Protein AF-0000000087385814 (afdb_homodimer)

InterPro domains:
  IPR000210 BTB/POZ domain [PF00651] (49-139)
  IPR000210 BTB/POZ domain [PS50097] (58-125)
  IPR000210 BTB/POZ domain [SM00225] (58-138)
  IPR011333 SKP1/BTB/POZ domain superfamily [G3DSA:3.30.710.10] (26-139)
  IPR011333 SKP1/BTB/POZ domain superfamily [SSF54695] (36-139)

Nearest PDB structures (foldseek):
  8h3r-assembly1_B  TM=9.185E-01  e=6.336E-11  Homo sapiens
  8h33-assembly1_B  TM=9.046E-01  e=5.935E-11  Homo sapiens
  8h33-assembly1_J  TM=9.117E-01  e=1.218E-10  Homo sapiens
  8h3a-assembly1_I  TM=8.880E-01  e=2.498E-10  Homo sapiens
  6xxs-assembly1_B  TM=9.279E-01  e=2.623E-09  Homo sapiens

Structure (mmCIF, N/CA/C/O backbone):
data_AF-0000000087385814-model_v1
#
loop_
_entity.id
_entity.type
_entity.pdbx_description
1 polymer 'Kelch-like protein 6'
#
loop_
_atom_site.group_PDB
_atom_site.id
_atom_site.type_symbol
_atom_site.label_atom_id
_atom_site.label_alt_id
_atom_site.label_comp_id
_atom_site.label_asym_id
_atom_site.label_entity_id
_atom_site.label_seq_id
_atom_site.pdbx_PDB_ins_code
_atom_site.Cartn_x
_atom_site.Cartn_y
_atom_site.Cartn_z
_atom_site.occupancy
_atom_site.B_iso_or_equiv
_atom_site.auth_seq_id
_atom_site.auth_comp_id
_atom_site.auth_asym_id
_atom_site.auth_atom_id
_atom_site.pdbx_PDB_model_num
ATOM 1 N N . MET A 1 1 ? -73.625 31.781 72.312 1 23.8 1 MET A N 1
ATOM 2 C CA . MET A 1 1 ? -73.562 31.375 70.938 1 23.8 1 MET A CA 1
ATOM 3 C C . MET A 1 1 ? -72.062 31.25 70.5 1 23.8 1 MET A C 1
ATOM 5 O O . MET A 1 1 ? -71.688 30.297 69.812 1 23.8 1 MET A O 1
ATOM 9 N N . THR A 1 2 ? -71.25 32.281 70.625 1 23.39 2 THR A N 1
ATOM 10 C CA . THR A 1 2 ? -70.438 32.688 69.5 1 23.39 2 THR A CA 1
ATOM 11 C C . THR A 1 2 ? -69.062 32.094 69.625 1 23.39 2 THR A C 1
ATOM 13 O O . THR A 1 2 ? -68.125 32.406 68.812 1 23.39 2 THR A O 1
ATOM 16 N N . THR A 1 3 ? -68.625 31.516 70.625 1 29.25 3 THR A N 1
ATOM 17 C CA . THR A 1 3 ? -67.188 31.625 70.875 1 29.25 3 THR A CA 1
ATOM 18 C C . THR A 1 3 ? -66.438 31.078 69.688 1 29.25 3 THR A C 1
ATOM 20 O O . THR A 1 3 ? -66.938 30.188 69 1 29.25 3 THR A O 1
ATOM 23 N N . THR A 1 4 ? -65 31.312 69.625 1 27.75 4 THR A N 1
ATOM 24 C CA . THR A 1 4 ? -63.844 31.719 68.875 1 27.75 4 THR A CA 1
ATOM 25 C C . THR A 1 4 ? -63.281 30.531 68.062 1 27.75 4 THR A C 1
ATOM 27 O O . THR A 1 4 ? -63.062 29.453 68.625 1 27.75 4 THR A O 1
ATOM 30 N N . LEU A 1 5 ? -63.25 30.516 66.75 1 28.05 5 LEU A N 1
ATOM 31 C CA . LEU A 1 5 ? -63.062 29.797 65.5 1 28.05 5 LEU A CA 1
ATOM 32 C C . LEU A 1 5 ? -61.625 29.344 65.312 1 28.05 5 LEU A C 1
ATOM 34 O O . LEU A 1 5 ? -61.281 28.672 64.375 1 28.05 5 LEU A O 1
ATOM 38 N N . GLU A 1 6 ? -60.625 29.719 66.062 1 26.61 6 GLU A N 1
ATOM 39 C CA . GLU A 1 6 ? -59.5 30.188 65.25 1 26.61 6 GLU A CA 1
ATOM 40 C C . GLU A 1 6 ? -58.719 29.031 64.688 1 26.61 6 GLU A C 1
ATOM 42 O O . GLU A 1 6 ? -58.219 29.125 63.562 1 26.61 6 GLU A O 1
ATOM 47 N N . GLN A 1 7 ? -58.156 28.078 65.5 1 27.83 7 GLN A N 1
ATOM 48 C CA . GLN A 1 7 ? -56.719 27.828 65.312 1 27.83 7 GLN A CA 1
ATOM 49 C C . GLN A 1 7 ? -56.469 27.266 63.906 1 27.83 7 GLN A C 1
ATOM 51 O O . GLN A 1 7 ? -57.344 26.672 63.281 1 27.83 7 GLN A O 1
ATOM 56 N N . 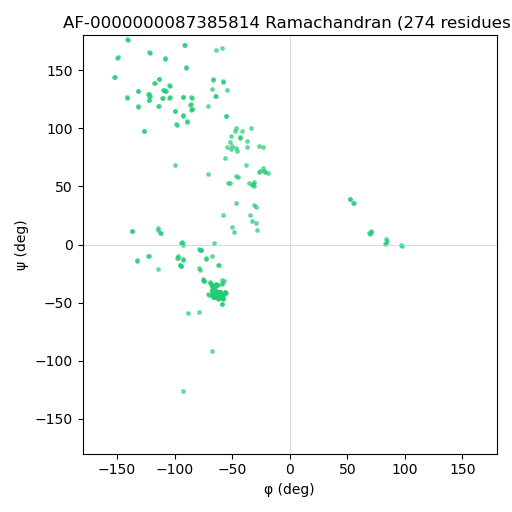THR A 1 8 ? -55 27.219 63.406 1 28.3 8 THR A N 1
ATOM 57 C CA . THR A 1 8 ? -53.938 27.453 62.438 1 28.3 8 THR A CA 1
ATOM 58 C C . THR A 1 8 ? -53.625 26.172 61.688 1 28.3 8 THR A C 1
ATOM 60 O O . THR A 1 8 ? -53.188 25.172 62.25 1 28.3 8 THR A O 1
ATOM 63 N N . THR A 1 9 ? -54.375 25.703 60.938 1 26.92 9 THR A N 1
ATOM 64 C CA . THR A 1 9 ? -54.219 24.5 60.125 1 26.92 9 THR A CA 1
ATOM 65 C C . THR A 1 9 ? -52.906 24.578 59.344 1 26.92 9 THR A C 1
ATOM 67 O O . THR A 1 9 ? -52.812 25.344 58.375 1 26.92 9 THR A O 1
ATOM 70 N N . ASP A 1 10 ? -51.75 24.828 60.031 1 28.19 10 ASP A N 1
ATOM 71 C CA . ASP A 1 10 ? -50.562 25.031 59.219 1 28.19 10 ASP A CA 1
ATOM 72 C C . ASP A 1 10 ? -50.312 23.844 58.312 1 28.19 10 ASP A C 1
ATOM 74 O O . ASP A 1 10 ? -50.219 22.703 58.75 1 28.19 10 ASP A O 1
ATOM 78 N N . CYS A 1 11 ? -51 23.641 57.312 1 28.7 11 CYS A N 1
ATOM 79 C CA . CYS A 1 11 ? -50.781 22.594 56.312 1 28.7 11 CYS A CA 1
ATOM 80 C C . CYS A 1 11 ? -49.344 22.594 55.844 1 28.7 11 CYS A C 1
ATOM 82 O O . CYS A 1 11 ? -48.875 23.594 55.281 1 28.7 11 CYS A O 1
ATOM 84 N N . PRO A 1 12 ? -48.438 21.938 56.531 1 29.53 12 PRO A N 1
ATOM 85 C CA . PRO A 1 12 ? -47.031 22.062 56.156 1 29.53 12 PRO A CA 1
ATOM 86 C C . PRO A 1 12 ? -46.781 21.719 54.688 1 29.53 12 PRO A C 1
ATOM 88 O O . PRO A 1 12 ? -47.281 20.703 54.188 1 29.53 12 PRO A O 1
ATOM 91 N N . LEU A 1 13 ? -46.938 22.594 53.719 1 30.53 13 LEU A N 1
ATOM 92 C CA . LEU A 1 13 ? -46.469 22.406 52.344 1 30.53 13 LEU A CA 1
ATOM 93 C C . LEU A 1 13 ? -45.062 21.828 52.344 1 30.53 13 LEU A C 1
ATOM 95 O O . LEU A 1 13 ? -44.188 22.312 53.031 1 30.53 13 LEU A O 1
ATOM 99 N N . PRO A 1 14 ? -44.875 20.484 52.281 1 28.72 14 PRO A N 1
ATOM 100 C CA . PRO A 1 14 ? -43.5 20.031 52.281 1 28.72 14 PRO A CA 1
ATOM 101 C C . PRO A 1 14 ? -42.625 20.734 51.219 1 28.72 14 PRO A C 1
ATOM 103 O O . PRO A 1 14 ? -43.031 20.828 50.062 1 28.72 14 PRO A O 1
ATOM 106 N N . VAL A 1 15 ? -42.094 21.906 51.438 1 30.84 15 VAL A N 1
ATOM 107 C CA . VAL A 1 15 ? -41.125 22.531 50.5 1 30.84 15 VAL A CA 1
ATOM 108 C C . VAL A 1 15 ? -39.969 21.562 50.219 1 30.84 15 VAL A C 1
ATOM 110 O O . VAL A 1 15 ? -39.219 21.203 51.125 1 30.84 15 VAL A O 1
ATOM 113 N N . HIS A 1 16 ? -40.188 20.328 49.812 1 28.7 16 HIS A N 1
ATOM 114 C CA . HIS A 1 16 ? -38.969 19.578 49.469 1 28.7 16 HIS A CA 1
ATOM 115 C C . HIS A 1 16 ? -38.031 20.406 48.594 1 28.7 16 HIS A C 1
ATOM 117 O O . HIS A 1 16 ? -38.375 20.703 47.438 1 28.7 16 HIS A O 1
ATOM 123 N N . GLY A 1 17 ? -37.594 21.516 49.031 1 26.75 17 GLY A N 1
ATOM 124 C CA . GLY A 1 17 ? -36.625 22.266 48.281 1 26.75 17 GLY A CA 1
ATOM 125 C C . GLY A 1 17 ? -35.438 21.453 47.844 1 26.75 17 GLY A C 1
ATOM 126 O O . GLY A 1 17 ? -34.406 22 47.469 1 26.75 17 GLY A O 1
ATOM 127 N N . GLY A 1 18 ? -35.469 20.172 47.875 1 28.56 18 GLY A N 1
ATOM 128 C CA . GLY A 1 18 ? -34.156 19.594 47.719 1 28.56 18 GLY A CA 1
ATOM 1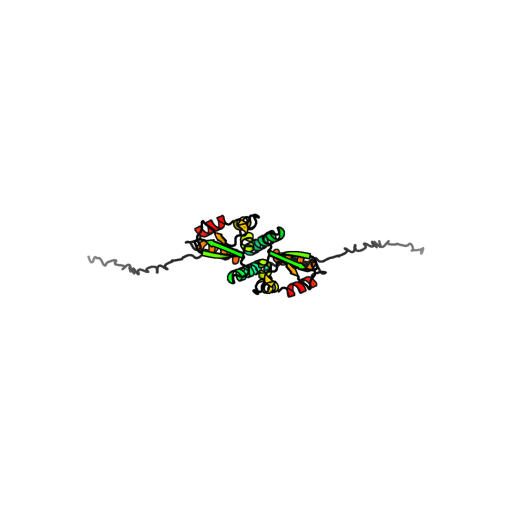29 C C . GLY A 1 18 ? -33.375 20.219 46.562 1 28.56 18 GLY A C 1
ATOM 130 O O . GLY A 1 18 ? -33.906 20.5 45.5 1 28.56 18 GLY A O 1
ATOM 131 N N . ASP A 1 19 ? -32.5 21.109 46.938 1 26.66 19 ASP A N 1
ATOM 132 C CA . ASP A 1 19 ? -31.5 21.672 46.031 1 26.66 19 ASP A CA 1
ATOM 133 C C . ASP A 1 19 ? -30.812 20.578 45.219 1 26.66 19 ASP A C 1
ATOM 135 O O . ASP A 1 19 ? -29.938 19.875 45.75 1 26.66 19 ASP A O 1
ATO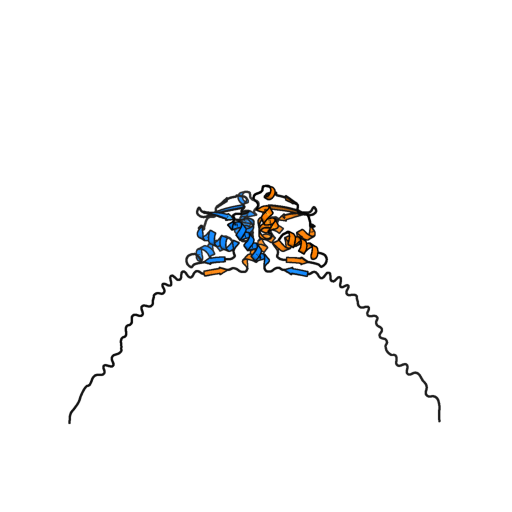M 139 N N . ALA A 1 20 ? -31.438 19.5 44.781 1 34.72 20 ALA A N 1
ATOM 140 C CA . ALA A 1 20 ? -30.719 18.625 43.875 1 34.72 20 ALA A CA 1
ATOM 141 C C . ALA A 1 20 ? -29.875 19.453 42.906 1 34.72 20 ALA A C 1
ATOM 143 O O . ALA A 1 20 ? -30.422 20.188 42.062 1 34.72 20 ALA A O 1
ATOM 144 N N . SER A 1 21 ? -28.875 20.078 43.469 1 32.25 21 SER A N 1
ATOM 145 C CA . SER A 1 21 ? -27.891 20.672 42.562 1 32.25 21 SER A CA 1
ATOM 146 C C . SER A 1 21 ? -27.719 19.844 41.312 1 32.25 21 SER A C 1
ATOM 148 O O . SER A 1 21 ? -27.578 18.625 41.375 1 32.25 21 SER A O 1
ATOM 150 N N . PRO A 1 22 ? -28.359 20.25 40.219 1 34.38 22 PRO A N 1
ATOM 151 C CA . PRO A 1 22 ? -28.016 19.484 39 1 34.38 22 PRO A CA 1
ATOM 152 C C . PRO A 1 22 ? -26.547 19.094 38.969 1 34.38 22 PRO A C 1
ATOM 154 O O . PRO A 1 22 ? -25.672 19.891 39.281 1 34.38 22 PRO A O 1
ATOM 157 N N . GLU A 1 23 ? -26.156 17.984 39.625 1 35.16 23 GLU A N 1
ATOM 158 C CA . GLU A 1 23 ? -24.844 17.5 39.219 1 35.16 23 GLU A CA 1
ATOM 159 C C . GLU A 1 23 ? -24.516 17.922 37.781 1 35.16 23 GLU A C 1
ATOM 161 O O . GLU A 1 23 ? -25.312 17.703 36.875 1 35.16 23 GLU A O 1
ATOM 166 N N . GLN A 1 24 ? -23.984 19.156 37.656 1 33.19 24 GLN A N 1
ATOM 167 C CA . GLN A 1 24 ? -23.297 19.484 36.406 1 33.19 24 GLN A CA 1
ATOM 168 C C . GLN A 1 24 ? -22.641 18.25 35.781 1 33.19 24 GLN A C 1
ATOM 170 O O . GLN A 1 24 ? -21.703 17.703 36.344 1 33.19 24 GLN A O 1
ATOM 175 N N . GLU A 1 25 ? -23.375 17.188 35.562 1 37.28 25 GLU A N 1
ATOM 176 C CA . GLU A 1 25 ? -22.656 16.406 34.562 1 37.28 25 GLU A CA 1
ATOM 177 C C . GLU A 1 25 ? -21.719 17.281 33.75 1 37.28 25 GLU A C 1
ATOM 179 O O . GLU A 1 25 ? -22.172 18.219 33.094 1 37.28 25 GLU A O 1
ATOM 184 N N . HIS A 1 26 ? -20.672 17.844 34.438 1 37.38 26 HIS A N 1
ATOM 185 C CA . HIS A 1 26 ? -19.547 18.328 33.625 1 37.38 26 HIS A CA 1
ATOM 186 C C . HIS A 1 26 ? -19.5 17.672 32.25 1 37.38 26 HIS A C 1
ATOM 188 O O . HIS A 1 26 ? -19.188 16.484 32.156 1 37.38 26 HIS A O 1
ATOM 194 N N . LEU A 1 27 ? -20.406 17.812 31.438 1 38.03 27 LEU A N 1
ATOM 195 C CA . LEU A 1 27 ? -20.281 17.672 29.984 1 38.03 27 LEU A CA 1
ATOM 196 C C . LEU A 1 27 ? -18.875 18.031 29.531 1 38.03 27 LEU A C 1
ATOM 198 O O . LEU A 1 27 ? -18.594 19.203 29.234 1 38.03 27 LEU A O 1
ATOM 202 N N . THR A 1 28 ? -17.891 18.062 30.344 1 42.03 28 THR A N 1
ATOM 203 C CA . THR A 1 28 ? -16.656 18.109 29.594 1 42.03 28 THR A CA 1
ATOM 204 C C . THR A 1 28 ? -16.781 17.297 28.297 1 42.03 28 THR A C 1
ATOM 206 O O . THR A 1 28 ? -16.531 16.094 28.297 1 42.03 28 THR A O 1
ATOM 209 N N . ASP A 1 29 ? -17.844 17.109 27.781 1 45.66 29 ASP A N 1
ATOM 210 C CA . ASP A 1 29 ? -18.266 16.484 26.531 1 45.66 29 ASP A CA 1
ATOM 211 C C . ASP A 1 29 ? -17.203 16.625 25.453 1 45.66 29 ASP A C 1
ATOM 213 O O . ASP A 1 29 ? -17.156 17.656 24.766 1 45.66 29 ASP A O 1
ATOM 217 N N . THR A 1 30 ? -15.898 16.641 25.766 1 52 30 THR A N 1
ATOM 218 C CA . THR A 1 30 ? -14.977 16.516 24.656 1 52 30 THR A CA 1
ATOM 219 C C . THR A 1 30 ? -15.555 15.633 23.562 1 52 30 THR A C 1
ATOM 221 O O . THR A 1 30 ? -15.617 14.406 23.719 1 52 30 THR A O 1
ATOM 224 N N . SER A 1 31 ? -16.75 15.852 23.094 1 62.69 31 SER A N 1
ATOM 225 C CA . SER A 1 31 ? -17.406 15.18 21.969 1 62.69 31 SER A CA 1
ATOM 226 C C . SER A 1 31 ? -16.391 14.656 20.969 1 62.69 31 SER A C 1
ATOM 228 O O . SER A 1 31 ? -15.828 15.43 20.188 1 62.69 31 SER A O 1
ATOM 230 N N . GLU A 1 32 ? -15.609 13.758 21.484 1 77.5 32 GLU A N 1
ATOM 231 C CA . GLU A 1 32 ? -14.711 13.016 20.609 1 77.5 32 GLU A CA 1
ATOM 232 C C . GLU A 1 32 ? -15.484 12.336 19.484 1 77.5 32 GLU A C 1
ATOM 234 O O . GLU A 1 32 ? -16.578 11.812 19.703 1 77.5 32 GLU A O 1
ATOM 239 N N . LEU A 1 33 ? -15.266 12.844 18.297 1 81.31 33 LEU A N 1
ATOM 240 C CA . LEU A 1 33 ? -15.812 12.195 17.109 1 81.31 33 LEU A CA 1
ATOM 241 C C . LEU A 1 33 ? -14.805 11.211 16.516 1 81.31 33 LEU A C 1
ATOM 243 O O . LEU A 1 33 ? -13.641 11.562 16.312 1 81.31 33 LEU A O 1
ATOM 247 N N . HIS A 1 34 ? -15.133 9.883 16.625 1 86.19 34 HIS A N 1
ATOM 248 C CA . HIS A 1 34 ? -14.398 8.875 15.875 1 86.19 34 HIS A CA 1
ATOM 249 C C . HIS A 1 34 ? -14.961 8.711 14.461 1 86.19 34 HIS A C 1
ATOM 251 O O . HIS A 1 34 ? -16.141 8.422 14.297 1 86.19 34 HIS A O 1
ATOM 257 N N . TRP A 1 35 ? -14.07 9.055 13.523 1 90.25 35 TRP A N 1
ATOM 258 C CA . TRP A 1 35 ? -14.469 8.984 12.117 1 90.25 35 TRP A CA 1
ATOM 259 C C . TRP A 1 35 ? -13.789 7.816 11.414 1 90.25 35 TRP A C 1
ATOM 261 O O . TRP A 1 35 ? -12.609 7.543 11.648 1 90.25 35 TRP A O 1
ATOM 271 N N . GLU A 1 36 ? -14.578 7.047 10.688 1 93.12 36 GLU A N 1
ATOM 272 C CA . GLU A 1 36 ? -14.047 5.969 9.859 1 93.12 36 GLU A CA 1
ATOM 273 C C . GLU A 1 36 ? -14.445 6.148 8.398 1 93.12 36 GLU A C 1
ATOM 275 O O . GLU A 1 36 ? -15.617 6.383 8.094 1 93.12 36 GLU A O 1
ATOM 280 N N . ASP A 1 37 ? -13.492 6.105 7.531 1 93.88 37 ASP A N 1
ATOM 281 C CA . ASP A 1 37 ? -13.703 6.219 6.09 1 93.88 37 ASP A CA 1
ATOM 282 C C . ASP A 1 37 ? -13.703 4.84 5.426 1 93.88 37 ASP A C 1
ATOM 284 O O . ASP A 1 37 ? -12.648 4.281 5.148 1 93.88 37 ASP A O 1
ATOM 288 N N . GLY A 1 38 ? -14.828 4.34 5.082 1 94.12 38 GLY A N 1
ATOM 289 C CA . GLY A 1 38 ? -14.961 3.012 4.508 1 94.12 38 GLY A CA 1
ATOM 290 C C . GLY A 1 38 ? -14.461 2.924 3.08 1 94.12 38 GLY A C 1
ATOM 291 O O . GLY A 1 38 ? -14.25 1.827 2.557 1 94.12 38 GLY A O 1
ATOM 292 N N . GLY A 1 39 ? -14.211 4.074 2.488 1 97.25 39 GLY A N 1
ATOM 293 C CA . GLY A 1 39 ? -13.789 4.113 1.098 1 97.25 39 GLY A CA 1
ATOM 294 C C . GLY A 1 39 ? -12.289 4.246 0.936 1 97.25 39 GLY A C 1
ATOM 295 O O . GLY A 1 39 ? -11.75 4.016 -0.15 1 97.25 39 GLY A O 1
ATOM 296 N N . LEU A 1 40 ? -11.586 4.543 1.975 1 97.56 40 LEU A N 1
ATOM 297 C CA . LEU A 1 40 ? -10.164 4.871 1.895 1 97.56 40 LEU A CA 1
ATOM 298 C C . LEU A 1 40 ? -9.352 3.646 1.486 1 97.56 40 LEU A C 1
ATOM 300 O O . LEU A 1 40 ? -8.461 3.744 0.64 1 97.56 40 LEU A O 1
ATOM 304 N N . PRO A 1 41 ? -9.656 2.424 1.977 1 98.5 41 PRO A N 1
ATOM 305 C CA . PRO A 1 41 ? -8.844 1.273 1.569 1 98.5 41 PRO A CA 1
ATOM 306 C C . PRO A 1 41 ? -8.852 1.047 0.06 1 98.5 41 PRO A C 1
ATOM 308 O O . PRO A 1 41 ? -7.805 0.803 -0.541 1 98.5 41 PRO A O 1
ATOM 311 N N . SER A 1 42 ? -10 1.154 -0.534 1 98.5 42 SER A N 1
ATOM 312 C CA . SER A 1 42 ? -10.094 0.981 -1.979 1 98.5 42 SER A CA 1
ATOM 313 C C . SER A 1 42 ? -9.359 2.092 -2.721 1 98.5 42 SER A C 1
ATOM 315 O O . SER A 1 42 ? -8.703 1.84 -3.732 1 98.5 42 SER A O 1
ATOM 317 N N . ALA A 1 43 ? -9.516 3.344 -2.232 1 98.25 43 ALA A N 1
ATOM 318 C CA . ALA A 1 43 ? -8.805 4.465 -2.848 1 98.25 43 ALA A CA 1
ATOM 319 C C . ALA A 1 43 ? -7.293 4.27 -2.756 1 98.25 43 ALA A C 1
ATOM 321 O O . ALA A 1 43 ? -6.566 4.559 -3.711 1 98.25 43 ALA A O 1
ATOM 322 N N . LEU A 1 44 ? -6.875 3.809 -1.669 1 98.69 44 LEU A N 1
ATOM 323 C CA . LEU A 1 44 ? -5.457 3.541 -1.453 1 98.69 44 LEU A CA 1
ATOM 324 C C . LEU A 1 44 ? -4.949 2.48 -2.424 1 98.69 44 LEU A C 1
ATOM 326 O O . LEU A 1 44 ? -3.895 2.65 -3.041 1 98.69 44 LEU A O 1
ATOM 330 N N . GLN A 1 45 ? -5.676 1.408 -2.572 1 98.81 45 GLN A N 1
ATOM 331 C CA . GLN A 1 45 ? -5.297 0.353 -3.506 1 98.81 45 GLN A CA 1
ATOM 332 C C . GLN A 1 45 ? -5.234 0.88 -4.938 1 98.81 45 GLN A C 1
ATOM 334 O O . GLN A 1 45 ? -4.316 0.55 -5.688 1 98.81 45 GLN A O 1
ATOM 339 N N . LYS A 1 46 ? -6.188 1.701 -5.305 1 98.69 46 LYS A N 1
ATOM 340 C CA . LYS A 1 46 ? -6.184 2.305 -6.637 1 98.69 46 LYS A CA 1
ATOM 341 C C . LYS A 1 46 ? -4.934 3.152 -6.852 1 98.69 46 LYS A C 1
ATOM 343 O O . LYS A 1 46 ? -4.34 3.133 -7.934 1 98.69 46 LYS A O 1
ATOM 348 N N . GLY A 1 47 ? -4.586 3.863 -5.828 1 98.69 47 GLY A N 1
ATOM 349 C CA . GLY A 1 47 ? -3.352 4.625 -5.898 1 98.69 47 GLY A CA 1
ATOM 350 C C . GLY A 1 47 ? -2.127 3.76 -6.137 1 98.69 47 GLY A C 1
ATOM 351 O O . GLY A 1 47 ? -1.281 4.086 -6.969 1 98.69 47 GLY A O 1
ATOM 352 N N . MET A 1 48 ? -2.059 2.695 -5.469 1 98.81 48 MET A N 1
ATOM 353 C CA . MET A 1 48 ? -0.926 1.784 -5.617 1 98.81 48 MET A CA 1
ATOM 354 C C . MET A 1 48 ? -0.924 1.142 -7 1 98.81 48 MET A C 1
ATOM 356 O O . MET A 1 48 ? 0.139 0.913 -7.582 1 98.81 48 MET A O 1
ATOM 360 N N . GLU A 1 49 ? -2.078 0.815 -7.453 1 98.88 49 GLU A N 1
ATOM 361 C CA . GLU A 1 49 ? -2.193 0.288 -8.812 1 98.88 49 GLU A CA 1
ATOM 362 C C . GLU A 1 49 ? -1.641 1.275 -9.836 1 98.88 49 GLU A C 1
ATOM 364 O O . GLU A 1 49 ? -0.875 0.894 -10.727 1 98.88 49 GLU A O 1
ATOM 369 N N . THR A 1 50 ? -2.031 2.523 -9.68 1 98.75 50 THR A N 1
ATOM 370 C CA . THR A 1 50 ? -1.565 3.57 -10.586 1 98.75 50 THR A CA 1
ATOM 371 C C . THR A 1 50 ? -0.044 3.689 -10.539 1 98.75 50 THR A C 1
ATOM 373 O O . THR A 1 50 ? 0.607 3.803 -11.578 1 98.75 50 THR A O 1
ATOM 376 N N . LEU A 1 51 ? 0.469 3.645 -9.375 1 98.69 51 LEU A N 1
ATOM 377 C CA . LEU A 1 51 ? 1.917 3.727 -9.219 1 98.69 51 LEU A CA 1
ATOM 378 C C . LEU A 1 51 ? 2.604 2.561 -9.922 1 98.69 51 LEU A C 1
ATOM 380 O O . LEU A 1 51 ? 3.631 2.742 -10.578 1 98.69 51 LEU A O 1
ATOM 384 N N . ARG A 1 52 ? 2.055 1.39 -9.805 1 98.69 52 ARG A N 1
ATOM 385 C CA . ARG A 1 52 ? 2.645 0.225 -10.461 1 98.69 52 ARG A CA 1
ATOM 386 C C . ARG A 1 52 ? 2.582 0.358 -11.977 1 98.69 52 ARG A C 1
ATOM 388 O O . ARG A 1 52 ? 3.568 0.096 -12.672 1 98.69 52 ARG A O 1
ATOM 395 N N . GLU A 1 53 ? 1.45 0.763 -12.461 1 98.31 53 GLU A N 1
ATOM 396 C CA . GLU A 1 53 ? 1.266 0.926 -13.898 1 98.31 53 GLU A CA 1
ATOM 397 C C . GLU A 1 53 ? 2.266 1.924 -14.477 1 98.31 53 GLU A C 1
ATOM 399 O O . GLU A 1 53 ? 2.766 1.739 -15.586 1 98.31 53 GLU A O 1
ATOM 404 N N . ARG A 1 54 ? 2.607 2.904 -13.703 1 97.31 54 ARG A N 1
ATOM 405 C CA . ARG A 1 54 ? 3.514 3.957 -14.148 1 97.31 54 ARG A CA 1
ATOM 406 C C . ARG A 1 54 ? 4.953 3.645 -13.75 1 97.31 54 ARG A C 1
ATOM 408 O O . ARG A 1 54 ? 5.859 4.441 -13.992 1 97.31 54 ARG A O 1
ATOM 415 N N . ARG A 1 55 ? 5.105 2.502 -13.117 1 97.5 55 ARG A N 1
ATOM 416 C CA . ARG A 1 55 ? 6.41 2.07 -12.641 1 97.5 55 ARG A CA 1
ATOM 417 C C . ARG A 1 55 ? 7.039 3.123 -11.727 1 97.5 55 ARG A C 1
ATOM 419 O O . ARG A 1 55 ? 8.242 3.377 -11.805 1 97.5 55 ARG A O 1
ATOM 426 N N . GLU A 1 56 ? 6.152 3.771 -10.945 1 97.5 56 GLU A N 1
ATOM 427 C CA . GLU A 1 56 ? 6.609 4.762 -9.977 1 97.5 56 GLU A CA 1
ATOM 428 C C . GLU A 1 56 ? 6.832 4.129 -8.609 1 97.5 56 GLU A C 1
ATOM 430 O O . GLU A 1 56 ? 5.984 3.385 -8.117 1 97.5 56 GLU A O 1
ATOM 435 N N . LEU A 1 57 ? 8.016 4.332 -8.039 1 96.81 57 LEU A N 1
ATOM 436 C CA . LEU A 1 57 ? 8.43 3.936 -6.699 1 96.81 57 LEU A CA 1
ATOM 437 C C . LEU A 1 57 ? 8.555 2.418 -6.598 1 96.81 57 LEU A C 1
ATOM 439 O O . LEU A 1 57 ? 8.57 1.865 -5.496 1 96.81 57 LEU A O 1
ATOM 443 N N . THR A 1 58 ? 8.477 1.712 -7.73 1 97.94 58 THR A N 1
ATOM 444 C CA . THR A 1 58 ? 8.766 0.283 -7.668 1 97.94 58 THR A CA 1
ATOM 445 C C . THR A 1 58 ? 10.172 0.035 -7.133 1 97.94 58 THR A C 1
ATOM 447 O O . THR A 1 58 ? 11.102 0.769 -7.469 1 97.94 58 THR A O 1
ATOM 450 N N . ASP A 1 59 ? 10.281 -1.004 -6.281 1 97.12 59 ASP A N 1
ATOM 451 C CA . ASP A 1 59 ? 11.586 -1.186 -5.641 1 97.12 59 ASP A CA 1
ATOM 452 C C . ASP A 1 59 ? 11.992 -2.658 -5.633 1 97.12 59 ASP A C 1
ATOM 454 O O . ASP A 1 59 ? 12.93 -3.043 -4.938 1 97.12 59 ASP A O 1
ATOM 458 N N . VAL A 1 60 ? 11.32 -3.5 -6.352 1 97.88 60 VAL A N 1
ATOM 459 C CA . VAL A 1 60 ? 11.695 -4.898 -6.539 1 97.88 60 VAL A CA 1
ATOM 460 C C . VAL A 1 60 ? 11.172 -5.395 -7.883 1 97.88 60 VAL A C 1
ATOM 462 O O . VAL A 1 60 ? 10.109 -4.969 -8.336 1 97.88 60 VAL A O 1
ATOM 465 N N . VAL A 1 61 ? 11.93 -6.223 -8.492 1 98.62 61 VAL A N 1
ATOM 466 C CA . VAL A 1 61 ? 11.508 -6.898 -9.711 1 98.62 61 VAL A CA 1
ATOM 467 C C . VAL A 1 61 ? 11.375 -8.398 -9.453 1 98.62 61 VAL A C 1
ATOM 469 O O . VAL A 1 61 ? 12.344 -9.055 -9.07 1 98.62 61 VAL A O 1
ATOM 472 N N . LEU A 1 62 ? 10.211 -8.93 -9.617 1 98.12 62 LEU A N 1
ATOM 473 C CA . LEU A 1 62 ? 10.023 -10.375 -9.586 1 98.12 62 LEU A CA 1
ATOM 474 C C . LEU A 1 62 ? 10.281 -10.992 -10.953 1 98.12 62 LEU A C 1
ATOM 476 O O . LEU A 1 62 ? 9.672 -10.586 -11.945 1 98.12 62 LEU A O 1
ATOM 480 N N . SER A 1 63 ? 11.203 -11.859 -11.008 1 98.56 63 SER A N 1
ATOM 481 C CA . SER A 1 63 ? 11.508 -12.586 -12.242 1 98.56 63 SER A CA 1
ATOM 482 C C . SER A 1 63 ? 10.883 -13.977 -12.234 1 98.56 63 SER A C 1
ATOM 484 O O . SER A 1 63 ? 11.211 -14.805 -11.391 1 98.56 63 SER A O 1
ATOM 486 N N . VAL A 1 64 ? 9.906 -14.203 -13.188 1 98.25 64 VAL A N 1
ATOM 487 C CA . VAL A 1 64 ? 9.156 -15.453 -13.258 1 98.25 64 VAL A CA 1
ATOM 488 C C . VAL A 1 64 ? 9.148 -15.969 -14.695 1 98.25 64 VAL A C 1
ATOM 490 O O . VAL A 1 64 ? 8.609 -15.312 -15.594 1 98.25 64 VAL A O 1
ATOM 493 N N . ASP A 1 65 ? 9.703 -17.141 -14.898 1 97.25 65 ASP A N 1
ATOM 494 C CA . ASP A 1 65 ? 9.672 -17.781 -16.219 1 97.25 65 ASP A CA 1
ATOM 495 C C . ASP A 1 65 ? 10.195 -16.828 -17.297 1 97.25 65 ASP A C 1
ATOM 497 O O . ASP A 1 65 ? 9.562 -16.672 -18.344 1 97.25 65 ASP A O 1
ATOM 501 N N . GLY A 1 66 ? 11.227 -16.094 -16.953 1 96.75 66 GLY A N 1
ATOM 502 C CA . GLY A 1 66 ? 11.898 -15.242 -17.922 1 96.75 66 GLY A CA 1
ATOM 503 C C . GLY A 1 66 ? 11.227 -13.891 -18.078 1 96.75 66 GLY A C 1
ATOM 504 O O . GLY A 1 66 ? 11.641 -13.086 -18.922 1 96.75 66 GLY A O 1
ATOM 505 N N . HIS A 1 67 ? 10.203 -13.586 -17.328 1 98.44 67 HIS A N 1
ATOM 506 C CA . HIS A 1 67 ? 9.5 -12.312 -17.391 1 98.44 67 HIS A CA 1
ATOM 507 C C . HIS A 1 67 ? 9.688 -11.508 -16.109 1 98.44 67 HIS A C 1
ATOM 509 O O . HIS A 1 67 ? 9.664 -12.07 -15.008 1 98.44 67 HIS A O 1
ATOM 515 N N . ASP A 1 68 ? 9.82 -10.227 -16.281 1 98.62 68 ASP A N 1
ATOM 516 C CA . ASP A 1 68 ? 10.078 -9.336 -15.156 1 98.62 68 ASP A CA 1
ATOM 517 C C . ASP A 1 68 ? 8.82 -8.555 -14.773 1 98.62 68 ASP A C 1
ATOM 519 O O . ASP A 1 68 ? 8.109 -8.047 -15.648 1 98.62 68 ASP A O 1
ATOM 523 N N . PHE A 1 69 ? 8.602 -8.469 -13.43 1 98.75 69 PHE A N 1
ATOM 524 C CA . PHE A 1 69 ? 7.461 -7.734 -12.891 1 98.75 69 PHE A CA 1
ATOM 525 C C . PHE A 1 69 ? 7.914 -6.715 -11.859 1 98.75 69 PHE A C 1
ATOM 527 O O . PHE A 1 69 ? 8.156 -7.062 -10.695 1 98.75 69 PHE A O 1
ATOM 534 N N . PRO A 1 70 ? 8.062 -5.449 -12.273 1 98.69 70 PRO A N 1
ATOM 535 C CA . PRO A 1 70 ? 8.336 -4.426 -11.266 1 98.69 70 PRO A CA 1
ATOM 536 C C . PRO A 1 70 ? 7.176 -4.234 -10.289 1 98.69 70 PRO A C 1
ATOM 538 O O . PRO A 1 70 ? 6.023 -4.109 -10.703 1 98.69 70 PRO A O 1
ATOM 541 N N . CYS A 1 71 ? 7.453 -4.293 -8.992 1 98.62 71 CYS A N 1
ATOM 542 C CA . CYS A 1 71 ? 6.445 -4.215 -7.941 1 98.62 71 CYS A CA 1
ATOM 543 C C . CYS A 1 71 ? 6.945 -3.389 -6.762 1 98.62 71 CYS A C 1
ATOM 545 O O . CYS A 1 71 ? 8.062 -2.873 -6.789 1 98.62 71 CYS A O 1
ATOM 547 N N . HIS A 1 72 ? 6.172 -3.191 -5.855 1 98.69 72 HIS A N 1
ATOM 548 C CA . HIS A 1 72 ? 6.504 -2.551 -4.586 1 98.69 72 HIS A CA 1
ATOM 549 C C . HIS A 1 72 ? 6.629 -3.578 -3.467 1 98.69 72 HIS A C 1
ATOM 551 O O . HIS A 1 72 ? 5.688 -4.324 -3.193 1 98.69 72 HIS A O 1
ATOM 557 N N . ARG A 1 73 ? 7.734 -3.59 -2.748 1 98.25 73 ARG A N 1
ATOM 558 C CA . ARG A 1 73 ? 7.941 -4.539 -1.658 1 98.25 73 ARG A CA 1
ATOM 559 C C . ARG A 1 73 ? 6.848 -4.41 -0.604 1 98.25 73 ARG A C 1
ATOM 561 O O . ARG A 1 73 ? 6.305 -5.414 -0.137 1 98.25 73 ARG A O 1
ATOM 568 N N . VAL A 1 74 ? 6.496 -3.16 -0.255 1 98.56 74 VAL A N 1
ATOM 569 C CA . VAL A 1 74 ? 5.543 -2.912 0.821 1 98.56 74 VAL A CA 1
ATOM 570 C C . VAL A 1 74 ? 4.184 -3.498 0.451 1 98.56 74 VAL A C 1
ATOM 572 O O . VAL A 1 74 ? 3.506 -4.094 1.293 1 98.56 74 VAL A O 1
ATOM 575 N N . VAL A 1 75 ? 3.756 -3.35 -0.802 1 98.81 75 VAL A N 1
ATOM 576 C CA . VAL A 1 75 ? 2.471 -3.867 -1.258 1 98.81 75 VAL A CA 1
ATOM 577 C C . VAL A 1 75 ? 2.488 -5.395 -1.224 1 98.81 75 VAL A C 1
ATOM 579 O O . VAL A 1 75 ? 1.562 -6.02 -0.702 1 98.81 75 VAL A O 1
ATOM 582 N N . LEU A 1 76 ? 3.578 -5.984 -1.724 1 98.5 76 LEU A N 1
ATOM 583 C CA . LEU A 1 76 ? 3.711 -7.438 -1.735 1 98.5 76 LEU A CA 1
ATOM 584 C C . LEU A 1 76 ? 3.738 -7.992 -0.315 1 98.5 76 LEU A C 1
ATOM 586 O O . LEU A 1 76 ? 3.039 -8.961 -0.01 1 98.5 76 LEU A O 1
ATOM 590 N N . ALA A 1 77 ? 4.504 -7.328 0.578 1 98.44 77 ALA A N 1
ATOM 591 C CA . ALA A 1 77 ? 4.633 -7.773 1.963 1 98.44 77 ALA A CA 1
ATOM 592 C C . ALA A 1 77 ? 3.311 -7.621 2.713 1 98.44 77 ALA A C 1
ATOM 594 O O . ALA A 1 77 ? 2.988 -8.43 3.586 1 98.44 77 ALA A O 1
ATOM 595 N N . ALA A 1 78 ? 2.572 -6.59 2.396 1 98.62 78 ALA A N 1
ATOM 596 C CA . ALA A 1 78 ? 1.282 -6.355 3.041 1 98.62 78 ALA A CA 1
ATOM 597 C C . ALA A 1 78 ? 0.257 -7.402 2.617 1 98.62 78 ALA A C 1
ATOM 599 O O . ALA A 1 78 ? -0.609 -7.789 3.408 1 98.62 78 ALA A O 1
ATOM 600 N N . ALA A 1 79 ? 0.347 -7.891 1.384 1 98.06 79 ALA A N 1
ATOM 601 C CA . ALA A 1 79 ? -0.685 -8.75 0.809 1 98.06 79 ALA A CA 1
ATOM 602 C C . ALA A 1 79 ? -0.343 -10.227 1.004 1 98.06 79 ALA A C 1
ATOM 604 O O . ALA A 1 79 ? -1.209 -11.094 0.87 1 98.06 79 ALA A O 1
ATOM 605 N N . SER A 1 80 ? 0.916 -10.555 1.28 1 97.88 80 SER A N 1
ATOM 606 C CA . SER A 1 80 ? 1.377 -11.938 1.25 1 97.88 80 SER A CA 1
ATOM 607 C C . SER A 1 80 ? 2.361 -12.219 2.379 1 97.88 80 SER A C 1
ATOM 609 O O . SER A 1 80 ? 3.379 -11.531 2.508 1 97.88 80 SER A O 1
ATOM 611 N N . GLN A 1 81 ? 2.094 -13.258 3.191 1 96.94 81 GLN A N 1
ATOM 612 C CA . GLN A 1 81 ? 3.018 -13.672 4.242 1 96.94 81 GLN A CA 1
ATOM 613 C C . GLN A 1 81 ? 4.34 -14.156 3.65 1 96.94 81 GLN A C 1
ATOM 615 O O . GLN A 1 81 ? 5.402 -13.945 4.234 1 96.94 81 GLN A O 1
ATOM 620 N N . TYR A 1 82 ? 4.262 -14.75 2.523 1 96.06 82 TYR A N 1
ATOM 621 C CA . TYR A 1 82 ? 5.441 -15.219 1.807 1 96.06 82 TYR A CA 1
ATOM 622 C C . TYR A 1 82 ? 6.391 -14.062 1.51 1 96.06 82 TYR A C 1
ATOM 624 O O . TYR A 1 82 ? 7.562 -14.102 1.889 1 96.06 82 TYR A O 1
ATOM 632 N N . PHE A 1 83 ? 5.91 -13.039 0.952 1 96.81 83 PHE A N 1
ATOM 633 C CA . PHE A 1 83 ? 6.734 -11.891 0.595 1 96.81 83 PHE A CA 1
ATOM 634 C C . PHE A 1 83 ? 7.105 -11.078 1.834 1 96.81 83 PHE A C 1
ATOM 636 O O . PHE A 1 83 ? 8.188 -10.5 1.904 1 96.81 83 PHE A O 1
ATOM 643 N N . ARG A 1 84 ? 6.195 -11.07 2.832 1 97.12 84 ARG A N 1
ATOM 644 C CA . ARG A 1 84 ? 6.531 -10.391 4.078 1 97.12 84 ARG A CA 1
ATOM 645 C C . ARG A 1 84 ? 7.77 -11.008 4.727 1 97.12 84 ARG A C 1
ATOM 647 O O . ARG A 1 84 ? 8.688 -10.289 5.129 1 97.12 84 ARG A O 1
ATOM 654 N N . ALA A 1 85 ? 7.824 -12.328 4.789 1 95.5 85 ALA A N 1
ATOM 655 C CA . ALA A 1 85 ? 8.969 -13.031 5.352 1 95.5 85 ALA A CA 1
ATOM 656 C C . ALA A 1 85 ? 10.227 -12.797 4.512 1 95.5 85 ALA A C 1
ATOM 658 O O . ALA A 1 85 ? 11.32 -12.633 5.055 1 95.5 85 ALA A O 1
ATOM 659 N N . MET A 1 86 ? 10.047 -12.727 3.295 1 94.31 86 MET A N 1
ATOM 660 C CA . MET A 1 86 ? 11.172 -12.578 2.377 1 94.31 86 MET A CA 1
ATOM 661 C C . MET A 1 86 ? 11.805 -11.195 2.498 1 94.31 86 MET A C 1
ATOM 663 O O . MET A 1 86 ? 13.023 -11.062 2.535 1 94.31 86 MET A O 1
ATOM 667 N N . PHE A 1 87 ? 10.969 -10.18 2.586 1 96.5 87 PHE A N 1
ATOM 668 C CA . PHE A 1 87 ? 11.477 -8.812 2.469 1 96.5 87 PHE A CA 1
ATOM 669 C C . PHE A 1 87 ? 11.75 -8.219 3.846 1 96.5 87 PHE A C 1
ATOM 671 O O . PHE A 1 87 ? 12.43 -7.199 3.963 1 96.5 87 PHE A O 1
ATOM 678 N N . CYS A 1 88 ? 11.203 -8.789 4.926 1 94.75 88 CYS A N 1
ATOM 679 C CA . CYS A 1 88 ? 11.336 -8.195 6.254 1 94.75 88 CYS A CA 1
ATOM 680 C C . CYS A 1 88 ? 12.203 -9.078 7.156 1 94.75 88 CYS A C 1
ATOM 682 O O . CYS A 1 88 ? 12.25 -8.867 8.367 1 94.75 88 CYS A O 1
ATOM 684 N N . ASN A 1 89 ? 12.844 -10.062 6.695 1 88.25 89 ASN A N 1
ATOM 685 C CA . ASN A 1 89 ? 13.578 -11.023 7.512 1 88.25 89 ASN A CA 1
ATOM 686 C C . ASN A 1 89 ? 14.922 -10.461 7.965 1 88.25 89 ASN A C 1
ATOM 688 O O . ASN A 1 89 ? 15.625 -11.086 8.758 1 88.25 89 ASN A O 1
ATOM 692 N N . GLY A 1 90 ? 15.367 -9.305 7.562 1 84.81 90 GLY A N 1
ATOM 693 C CA . GLY A 1 90 ? 16.578 -8.656 8.023 1 84.81 90 GLY A CA 1
ATOM 694 C C . GLY A 1 90 ? 17.828 -9.148 7.297 1 84.81 90 GLY A C 1
ATOM 695 O O . GLY A 1 90 ? 18.922 -8.641 7.523 1 84.81 90 GLY A O 1
ATOM 696 N N . LEU A 1 91 ? 17.625 -10.055 6.367 1 82.31 91 LEU A N 1
ATOM 697 C CA . LEU A 1 91 ? 18.766 -10.609 5.648 1 82.31 91 LEU A CA 1
ATOM 698 C C . LEU A 1 91 ? 19.078 -9.789 4.402 1 82.31 91 LEU A C 1
ATOM 700 O O . LEU A 1 91 ? 18.188 -9.156 3.836 1 82.31 91 LEU A O 1
ATOM 704 N N . LYS A 1 92 ? 20.281 -9.812 4.016 1 77.94 92 LYS A N 1
ATOM 705 C CA . LYS A 1 92 ? 20.75 -9.031 2.873 1 77.94 92 LYS A CA 1
ATOM 706 C C . LYS A 1 92 ? 19.953 -9.352 1.618 1 77.94 92 LYS A C 1
ATOM 708 O O . LYS A 1 92 ? 19.641 -8.461 0.829 1 77.94 92 LYS A O 1
ATOM 713 N N . GLU A 1 93 ? 19.688 -10.633 1.482 1 74.88 93 GLU A N 1
ATOM 714 C CA . GLU A 1 93 ? 19.016 -11.117 0.281 1 74.88 93 GLU A CA 1
ATOM 715 C C . GLU A 1 93 ? 17.625 -10.5 0.151 1 74.88 93 GLU A C 1
ATOM 717 O O . GLU A 1 93 ? 17.062 -10.438 -0.948 1 74.88 93 GLU A O 1
ATOM 722 N N . SER A 1 94 ? 17.219 -9.984 1.34 1 80.62 94 SER A N 1
ATOM 723 C CA . SER A 1 94 ? 15.875 -9.422 1.346 1 80.62 94 SER A CA 1
ATOM 724 C C . SER A 1 94 ? 15.844 -8.055 0.681 1 80.62 94 SER A C 1
ATOM 726 O O . SER A 1 94 ? 14.766 -7.543 0.351 1 80.62 94 SER A O 1
ATOM 728 N N . HIS A 1 95 ? 17.062 -7.562 0.294 1 83.5 95 HIS A N 1
ATOM 729 C CA . HIS A 1 95 ? 17.125 -6.227 -0.29 1 83.5 95 HIS A CA 1
ATOM 730 C C . HIS A 1 95 ? 17.562 -6.285 -1.751 1 83.5 95 HIS A C 1
ATOM 732 O O . HIS A 1 95 ? 17.828 -5.25 -2.363 1 83.5 95 HIS A O 1
ATOM 738 N N . GLU A 1 96 ? 17.5 -7.512 -2.238 1 90.69 96 GLU A N 1
ATOM 739 C CA . GLU A 1 96 ? 17.844 -7.66 -3.648 1 90.69 96 GLU A CA 1
ATOM 740 C C . GLU A 1 96 ? 16.828 -6.969 -4.543 1 90.69 96 GLU A C 1
ATOM 742 O O . GLU A 1 96 ? 15.625 -7.031 -4.281 1 90.69 96 GLU A O 1
ATOM 747 N N . GLU A 1 97 ? 17.312 -6.402 -5.535 1 93.81 97 GLU A N 1
ATOM 748 C CA . GLU A 1 97 ? 16.453 -5.656 -6.449 1 93.81 97 GLU A CA 1
ATOM 749 C C . GLU A 1 97 ? 15.648 -6.602 -7.336 1 93.81 97 GLU A C 1
ATOM 751 O O . GLU A 1 97 ? 14.609 -6.219 -7.875 1 93.81 97 GLU A O 1
ATOM 756 N N . ARG A 1 98 ? 16.25 -7.734 -7.594 1 96.56 98 ARG A N 1
ATOM 757 C CA . ARG A 1 98 ? 15.602 -8.734 -8.43 1 96.56 98 ARG A CA 1
ATOM 758 C C . ARG A 1 98 ? 15.469 -10.062 -7.699 1 96.56 98 ARG A C 1
ATOM 760 O O . ARG A 1 98 ? 16.438 -10.555 -7.105 1 96.56 98 ARG A O 1
ATOM 767 N N . VAL A 1 99 ? 14.273 -10.625 -7.684 1 96.38 99 VAL A N 1
ATOM 768 C CA . VAL A 1 99 ? 13.984 -11.883 -7.008 1 96.38 99 VAL A CA 1
ATOM 769 C C . VAL A 1 99 ? 13.422 -12.891 -8.008 1 96.38 99 VAL A C 1
ATOM 771 O O . VAL A 1 99 ? 12.43 -12.609 -8.688 1 96.38 99 VAL A O 1
ATOM 774 N N . GLU A 1 100 ? 14.031 -14.023 -8.109 1 97 100 GLU A N 1
ATOM 775 C CA . GLU A 1 100 ? 13.523 -15.094 -8.961 1 97 100 GLU A CA 1
ATOM 776 C C . GLU A 1 100 ? 12.492 -15.938 -8.227 1 97 100 GLU A C 1
ATOM 778 O O . GLU A 1 100 ? 12.742 -16.406 -7.113 1 97 100 GLU A O 1
ATOM 783 N N . ILE A 1 101 ? 11.406 -16.047 -8.852 1 96.44 101 ILE A N 1
ATOM 784 C CA . ILE A 1 101 ? 10.352 -16.891 -8.289 1 96.44 101 ILE A CA 1
ATOM 785 C C . ILE A 1 101 ? 10.172 -18.141 -9.164 1 96.44 101 ILE A C 1
ATOM 787 O O . ILE A 1 101 ? 9.945 -18.031 -10.367 1 96.44 101 ILE A O 1
ATOM 791 N N . LYS A 1 102 ? 10.258 -19.219 -8.555 1 95.56 102 LYS A N 1
ATOM 792 C CA . LYS A 1 102 ? 10.125 -20.5 -9.258 1 95.56 102 LYS A CA 1
ATOM 793 C C . LYS A 1 102 ? 8.805 -21.172 -8.906 1 95.56 102 LYS A C 1
ATOM 795 O O . LYS A 1 102 ? 8.164 -20.828 -7.914 1 95.56 102 LYS A O 1
ATOM 800 N N . GLY A 1 103 ? 8.328 -22.109 -9.703 1 93.75 103 GLY A N 1
ATOM 801 C CA . GLY A 1 103 ? 7.176 -22.938 -9.359 1 93.75 103 GLY A CA 1
ATOM 802 C C . GLY A 1 103 ? 5.879 -22.422 -9.953 1 93.75 103 GLY A C 1
ATOM 803 O O . GLY A 1 103 ? 4.812 -23 -9.711 1 93.75 103 GLY A O 1
ATOM 804 N N . LEU A 1 104 ? 6.008 -21.328 -10.656 1 95.25 104 LEU A N 1
ATOM 805 C CA . LEU A 1 104 ? 4.832 -20.875 -11.391 1 95.25 104 LEU A CA 1
ATOM 806 C C . LEU A 1 104 ? 5.238 -20.141 -12.664 1 95.25 104 LEU A C 1
ATOM 808 O O . LEU A 1 104 ? 6.395 -19.734 -12.812 1 95.25 104 LEU A O 1
ATOM 812 N N . ASP A 1 105 ? 4.262 -20.062 -13.547 1 97.19 105 ASP A N 1
ATOM 813 C CA . ASP A 1 105 ? 4.566 -19.391 -14.805 1 97.19 105 ASP A CA 1
ATOM 814 C C . ASP A 1 105 ? 4.227 -17.906 -14.734 1 97.19 105 ASP A C 1
ATOM 816 O O . ASP A 1 105 ? 3.604 -17.453 -13.766 1 97.19 105 ASP A O 1
ATOM 820 N N . SER A 1 106 ? 4.629 -17.219 -15.75 1 98.19 106 SER A N 1
ATOM 821 C CA . SER A 1 106 ? 4.48 -15.758 -15.781 1 98.19 106 SER A CA 1
ATOM 822 C C . SER A 1 106 ? 3.01 -15.359 -15.867 1 98.19 106 SER A C 1
ATOM 824 O O . SER A 1 106 ? 2.611 -14.336 -15.305 1 98.19 106 SER A O 1
ATOM 826 N N . ALA A 1 107 ? 2.203 -16.109 -16.562 1 97.62 107 ALA A N 1
ATOM 827 C CA . ALA A 1 107 ? 0.78 -15.797 -16.672 1 97.62 107 ALA A CA 1
ATOM 828 C C . ALA A 1 107 ? 0.098 -15.883 -15.305 1 97.62 107 ALA A C 1
ATOM 830 O O . ALA A 1 1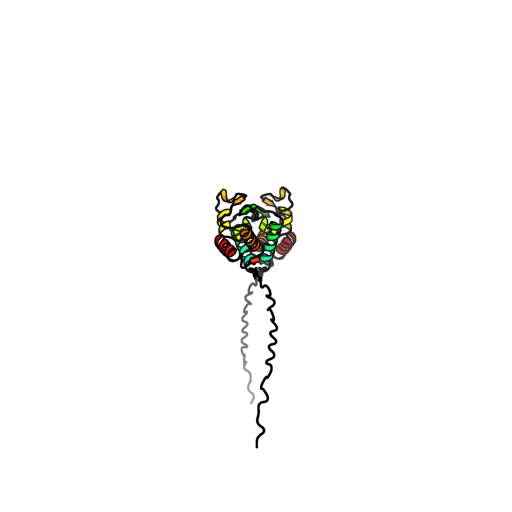07 ? -0.713 -15.016 -14.953 1 97.62 107 ALA A O 1
ATOM 831 N N . THR A 1 108 ? 0.448 -16.859 -14.586 1 97.5 108 THR A N 1
ATOM 832 C CA . THR A 1 108 ? -0.09 -17.031 -13.242 1 97.5 108 THR A CA 1
ATOM 833 C C . THR A 1 108 ? 0.331 -15.883 -12.336 1 97.5 108 THR A C 1
ATOM 835 O O . THR A 1 108 ? -0.5 -15.305 -11.633 1 97.5 108 THR A O 1
ATOM 838 N N . MET A 1 109 ? 1.615 -15.492 -12.391 1 98.06 109 MET A N 1
ATOM 839 C CA . MET A 1 109 ? 2.102 -14.375 -11.594 1 98.06 109 MET A CA 1
ATOM 840 C C . MET A 1 109 ? 1.373 -13.086 -11.961 1 98.06 109 MET A C 1
ATOM 842 O O . MET A 1 109 ? 0.992 -12.305 -11.086 1 98.06 109 MET A O 1
ATOM 846 N N . SER A 1 110 ? 1.17 -12.93 -13.227 1 98.12 110 SER A N 1
ATOM 847 C CA . SER A 1 110 ? 0.467 -11.742 -13.695 1 98.12 110 SER A CA 1
ATOM 848 C C . SER A 1 110 ? -0.923 -11.641 -13.078 1 98.12 110 SER A C 1
ATOM 850 O O . SER A 1 110 ? -1.321 -10.578 -12.602 1 98.12 110 SER A O 1
ATOM 852 N N . VAL A 1 111 ? -1.675 -12.75 -13.047 1 97.56 111 VAL A N 1
ATOM 853 C CA . VAL A 1 111 ? -3.021 -12.773 -12.484 1 97.56 111 VAL A CA 1
ATOM 854 C C . VAL A 1 111 ? -2.961 -12.477 -10.984 1 97.56 111 VAL A C 1
ATOM 856 O O . VAL A 1 111 ? -3.775 -11.711 -10.469 1 97.56 111 VAL A O 1
ATOM 859 N N . LEU A 1 112 ? -1.956 -13.023 -10.305 1 97.81 112 LEU A N 1
ATOM 860 C CA . LEU A 1 112 ? -1.821 -12.828 -8.867 1 97.81 112 LEU A CA 1
ATOM 861 C C . LEU A 1 112 ? -1.496 -11.375 -8.539 1 97.81 112 LEU A C 1
ATOM 863 O O . LEU A 1 112 ? -2.057 -10.805 -7.602 1 97.81 112 LEU A O 1
ATOM 867 N N . LEU A 1 113 ? -0.593 -10.789 -9.297 1 98.38 113 LEU A N 1
ATOM 868 C CA . LEU A 1 113 ? -0.227 -9.398 -9.078 1 98.38 113 LEU A CA 1
ATOM 869 C C . LEU A 1 113 ? -1.396 -8.469 -9.398 1 98.38 113 LEU A C 1
ATOM 871 O O . LEU A 1 113 ? -1.648 -7.508 -8.672 1 98.38 113 LEU A O 1
ATOM 875 N N . ASP A 1 114 ? -2.113 -8.773 -10.5 1 98.12 114 ASP A N 1
ATOM 876 C CA . ASP A 1 114 ? -3.307 -7.996 -10.812 1 98.12 114 ASP A CA 1
ATOM 877 C C . ASP A 1 114 ? -4.32 -8.062 -9.672 1 98.12 114 ASP A C 1
ATOM 879 O O . ASP A 1 114 ? -4.879 -7.039 -9.273 1 98.12 114 ASP A O 1
ATOM 883 N N . TYR A 1 115 ? -4.5 -9.219 -9.18 1 98.12 115 TYR A N 1
ATOM 884 C CA . TYR A 1 115 ? -5.391 -9.398 -8.039 1 98.12 115 TYR A CA 1
ATOM 885 C C . TYR A 1 115 ? -4.938 -8.562 -6.855 1 98.12 115 TYR A C 1
ATOM 887 O O . TYR A 1 115 ? -5.746 -7.863 -6.234 1 98.12 115 TYR A O 1
ATOM 895 N N . THR A 1 116 ? -3.656 -8.578 -6.547 1 98.5 116 THR A N 1
ATOM 896 C CA . THR A 1 116 ? -3.094 -7.867 -5.406 1 98.5 116 THR A CA 1
ATOM 897 C C . THR A 1 116 ? -3.33 -6.363 -5.535 1 98.5 116 THR A C 1
ATOM 899 O O . THR A 1 116 ? -3.754 -5.715 -4.574 1 98.5 116 THR A O 1
ATOM 902 N N . TYR A 1 117 ? -3.176 -5.848 -6.727 1 98.75 117 TYR A N 1
ATOM 903 C CA . TYR A 1 117 ? -3.201 -4.402 -6.918 1 98.75 117 TYR A CA 1
ATOM 904 C C . TYR A 1 117 ? -4.605 -3.922 -7.254 1 98.75 117 TYR A C 1
ATOM 906 O O . TYR A 1 117 ? -4.898 -2.727 -7.172 1 98.75 117 TYR A O 1
ATOM 914 N N . THR A 1 118 ? -5.586 -4.832 -7.598 1 98.38 118 THR A N 1
ATOM 915 C CA . THR A 1 118 ? -6.875 -4.359 -8.094 1 98.38 118 THR A CA 1
ATOM 916 C C . THR A 1 118 ? -8.023 -5.082 -7.391 1 98.38 118 THR A C 1
ATOM 918 O O . THR A 1 118 ? -9.18 -4.66 -7.48 1 98.38 118 THR A O 1
ATOM 921 N N . SER A 1 119 ? -7.746 -6.145 -6.711 1 98.06 119 SER A N 1
ATOM 922 C CA . SER A 1 119 ? -8.75 -6.992 -6.074 1 98.06 119 SER A CA 1
ATOM 923 C C . SER A 1 119 ? -9.555 -7.766 -7.109 1 98.06 119 SER A C 1
ATOM 925 O O . SER A 1 119 ? -10.625 -8.297 -6.801 1 98.06 119 SER A O 1
ATOM 927 N N . ARG A 1 120 ? -9.078 -7.75 -8.367 1 97.19 120 ARG A N 1
ATOM 928 C CA . ARG A 1 120 ? -9.75 -8.477 -9.438 1 97.19 120 ARG A CA 1
ATOM 929 C C . ARG A 1 120 ? -8.844 -9.555 -10.023 1 97.19 120 ARG A C 1
ATOM 931 O O . ARG A 1 120 ? -7.637 -9.344 -10.156 1 97.19 120 ARG A O 1
ATOM 938 N N . ALA A 1 121 ? -9.477 -10.688 -10.273 1 95.12 121 ALA A N 1
ATOM 939 C CA . ALA A 1 121 ? -8.758 -11.781 -10.922 1 95.12 121 ALA A CA 1
ATOM 940 C C . ALA A 1 121 ? -9.562 -12.352 -12.086 1 95.12 121 ALA A C 1
ATOM 942 O O . ALA A 1 121 ? -10.773 -12.539 -11.977 1 95.12 121 ALA A O 1
ATOM 943 N N . HIS A 1 122 ? -8.891 -12.508 -13.18 1 93.62 122 HIS A N 1
ATOM 944 C CA . HIS A 1 122 ? -9.477 -13.188 -14.328 1 93.62 122 HIS A CA 1
ATOM 945 C C . HIS A 1 122 ? -9.219 -14.688 -14.281 1 93.62 122 HIS A C 1
ATOM 947 O O . HIS A 1 122 ? -8.086 -15.133 -14.492 1 93.62 122 HIS A O 1
ATOM 953 N N . LEU A 1 123 ? -10.258 -15.414 -13.945 1 93.94 123 LEU A N 1
ATOM 954 C CA . LEU A 1 123 ? -10.133 -16.859 -13.836 1 93.94 123 LEU A CA 1
ATOM 955 C C . LEU A 1 123 ? -10.875 -17.562 -14.977 1 93.94 123 LEU A C 1
ATOM 957 O O . LEU A 1 123 ? -11.938 -17.109 -15.391 1 93.94 123 LEU A O 1
ATOM 961 N N . THR A 1 124 ? -10.258 -18.453 -15.562 1 92.94 124 THR A N 1
ATOM 962 C CA . THR A 1 124 ? -10.852 -19.359 -16.547 1 92.94 124 THR A CA 1
ATOM 963 C C . THR A 1 124 ? -10.703 -20.812 -16.109 1 92.94 124 THR A C 1
ATOM 965 O O . THR A 1 124 ? -9.977 -21.109 -15.156 1 92.94 124 THR A O 1
ATOM 968 N N . HIS A 1 125 ? -11.422 -21.578 -16.719 1 90.81 125 HIS A N 1
ATOM 969 C CA . HIS A 1 125 ? -11.305 -23 -16.422 1 90.81 125 HIS A CA 1
ATOM 970 C C . HIS A 1 125 ? -9.883 -23.5 -16.641 1 90.81 125 HIS A C 1
ATOM 972 O O . HIS A 1 125 ? -9.391 -24.344 -15.891 1 90.81 125 HIS A O 1
ATOM 978 N N . ALA A 1 126 ? -9.273 -22.922 -17.516 1 92.75 126 ALA A N 1
ATOM 979 C CA . ALA A 1 126 ? -7.949 -23.375 -17.938 1 92.75 126 ALA A CA 1
ATOM 980 C C . ALA A 1 126 ? -6.887 -22.938 -16.938 1 92.75 126 ALA A C 1
ATOM 982 O O . ALA A 1 126 ? -5.832 -23.562 -16.812 1 92.75 126 ALA A O 1
ATOM 983 N N . ASN A 1 127 ? -7.156 -21.875 -16.109 1 94.62 127 ASN A N 1
ATOM 984 C CA . ASN A 1 127 ? -6.066 -21.344 -15.297 1 94.62 127 ASN A CA 1
ATOM 985 C C . ASN A 1 127 ? -6.406 -21.391 -13.812 1 94.62 127 ASN A C 1
ATOM 987 O O . ASN A 1 127 ? -5.531 -21.203 -12.969 1 94.62 127 ASN A O 1
ATOM 991 N N . VAL A 1 128 ? -7.609 -21.688 -13.484 1 94.31 128 VAL A N 1
ATOM 992 C CA . VAL A 1 128 ? -8.109 -21.531 -12.125 1 94.31 128 VAL A CA 1
ATOM 993 C C . VAL A 1 128 ? -7.297 -22.406 -11.172 1 94.31 128 VAL A C 1
ATOM 995 O O . VAL A 1 128 ? -6.926 -21.969 -10.078 1 94.31 128 VAL A O 1
ATOM 998 N N . GLN A 1 129 ? -7.016 -23.578 -11.57 1 94.5 129 GLN A N 1
ATOM 999 C CA . GLN A 1 129 ? -6.289 -24.484 -10.688 1 94.5 129 GLN A CA 1
ATOM 1000 C C . GLN A 1 129 ? -4.871 -23.984 -10.422 1 94.5 129 GLN A C 1
ATOM 1002 O O . GLN A 1 129 ? -4.41 -23.984 -9.281 1 94.5 129 GLN A O 1
ATOM 1007 N N . ARG A 1 130 ? -4.227 -23.578 -11.391 1 95.44 130 ARG A N 1
ATOM 1008 C CA . ARG A 1 130 ? -2.869 -23.062 -11.258 1 95.44 130 ARG A CA 1
ATOM 1009 C C . ARG A 1 130 ? -2.838 -21.812 -10.391 1 95.44 130 ARG A C 1
ATOM 1011 O O . ARG A 1 130 ? -1.952 -21.656 -9.547 1 95.44 130 ARG A O 1
ATOM 1018 N N . ILE A 1 131 ? -3.768 -20.953 -10.547 1 96 131 ILE A N 1
ATOM 1019 C CA . ILE A 1 131 ? -3.844 -19.703 -9.805 1 96 131 ILE A CA 1
ATOM 1020 C C . ILE A 1 131 ? -4.098 -20 -8.328 1 96 131 ILE A C 1
ATOM 1022 O O . ILE A 1 131 ? -3.441 -19.422 -7.453 1 96 131 ILE A O 1
ATOM 1026 N N . LEU A 1 132 ? -4.996 -20.891 -8.07 1 94.62 132 LEU A N 1
ATOM 1027 C CA . LEU A 1 132 ? -5.328 -21.219 -6.691 1 94.62 132 LEU A CA 1
ATOM 1028 C C . LEU A 1 132 ? -4.148 -21.875 -5.984 1 94.62 132 LEU A C 1
ATOM 1030 O O . LEU A 1 132 ? -3.895 -21.609 -4.809 1 94.62 132 LEU A O 1
ATOM 1034 N N . GLU A 1 133 ? -3.475 -22.703 -6.68 1 95.94 133 GLU A N 1
ATOM 1035 C CA . GLU A 1 133 ? -2.277 -23.344 -6.129 1 95.94 133 GLU A CA 1
ATOM 1036 C C . GLU A 1 133 ? -1.199 -22.312 -5.82 1 95.94 133 GLU A C 1
ATOM 1038 O O . GLU A 1 133 ? -0.6 -22.328 -4.742 1 95.94 133 GLU A O 1
ATOM 1043 N N . ALA A 1 134 ? -0.99 -21.438 -6.727 1 95.94 134 ALA A N 1
ATOM 1044 C CA . ALA A 1 134 ? 0.003 -20.375 -6.535 1 95.94 134 ALA A CA 1
ATOM 1045 C C . ALA A 1 134 ? -0.398 -19.453 -5.395 1 95.94 134 ALA A C 1
ATOM 1047 O O . ALA A 1 134 ? 0.437 -19.062 -4.57 1 95.94 134 ALA A O 1
ATOM 1048 N N . ALA A 1 135 ? -1.641 -19.078 -5.367 1 95.56 135 ALA A N 1
ATOM 1049 C CA . ALA A 1 135 ? -2.141 -18.219 -4.293 1 95.56 135 ALA A CA 1
ATOM 1050 C C . ALA A 1 135 ? -1.876 -18.844 -2.926 1 95.56 135 ALA A C 1
ATOM 1052 O O . ALA A 1 135 ? -1.532 -18.141 -1.973 1 95.56 135 ALA A O 1
ATOM 1053 N N . SER A 1 136 ? -2.092 -20.172 -2.865 1 94.25 136 SER A N 1
ATOM 1054 C CA . SER A 1 136 ? -1.834 -20.891 -1.628 1 94.25 136 SER A CA 1
ATOM 1055 C C . SER A 1 136 ? -0.359 -20.828 -1.244 1 94.25 136 SER A C 1
ATOM 1057 O O . SER A 1 136 ? -0.024 -20.719 -0.063 1 94.25 136 SER A O 1
ATOM 1059 N N . GLN A 1 137 ? 0.483 -20.828 -2.191 1 91.62 137 GLN A N 1
ATOM 1060 C CA . GLN A 1 137 ? 1.923 -20.75 -1.963 1 91.62 137 GLN A CA 1
ATOM 1061 C C . GLN A 1 137 ? 2.316 -19.391 -1.384 1 91.62 137 GLN A C 1
ATOM 1063 O O . GLN A 1 137 ? 3.217 -19.297 -0.545 1 91.62 137 GLN A O 1
ATOM 1068 N N . PHE A 1 138 ? 1.663 -18.344 -1.773 1 92.06 138 PHE A N 1
ATOM 1069 C CA . PHE A 1 138 ? 2.064 -17 -1.402 1 92.06 138 PHE A CA 1
ATOM 1070 C C . PHE A 1 138 ? 1.324 -16.531 -0.152 1 92.06 138 PHE A C 1
ATOM 1072 O O . PHE A 1 138 ? 1.51 -15.406 0.305 1 92.06 138 PHE A O 1
ATOM 1079 N N . GLN A 1 139 ? 0.499 -17.391 0.402 1 85.5 139 GLN A N 1
ATOM 1080 C CA . GLN A 1 139 ? -0.212 -17.047 1.629 1 85.5 139 GLN A CA 1
ATOM 1081 C C . GLN A 1 139 ? 0.667 -17.281 2.855 1 85.5 139 GLN A C 1
ATOM 1083 O O . GLN A 1 139 ? 1.561 -18.125 2.838 1 85.5 139 GLN A O 1
ATOM 1088 N N . MET B 1 1 ? -76.188 -59.062 -49.375 1 21.86 1 MET B N 1
ATOM 1089 C CA . MET B 1 1 ? -74.875 -59.5 -49.844 1 21.86 1 MET B CA 1
ATOM 1090 C C . MET B 1 1 ? -73.812 -58.562 -49.375 1 21.86 1 MET B C 1
ATOM 1092 O O . MET B 1 1 ? -74.062 -57.438 -48.906 1 21.86 1 MET B O 1
ATOM 1096 N N . THR B 1 2 ? -72.938 -58.219 -50.312 1 20.47 2 THR B N 1
ATOM 1097 C CA . THR B 1 2 ? -71.5 -58.344 -50.25 1 20.47 2 THR B CA 1
ATOM 1098 C C . THR B 1 2 ? -70.812 -57.125 -49.625 1 20.47 2 THR B C 1
ATOM 1100 O O . THR B 1 2 ? -69.812 -57.25 -48.938 1 20.47 2 THR B O 1
ATOM 1103 N N . THR B 1 3 ? -71 -55.938 -50.219 1 26.64 3 THR B N 1
ATOM 1104 C CA . THR B 1 3 ? -69.75 -55.281 -50.656 1 26.64 3 THR B CA 1
ATOM 1105 C C . THR B 1 3 ? -68.938 -54.781 -49.438 1 26.64 3 THR B C 1
ATOM 1107 O O . THR B 1 3 ? -69.438 -53.969 -48.656 1 26.64 3 THR B O 1
ATOM 1110 N N . THR B 1 4 ? -67.75 -55.312 -49.312 1 23.69 4 THR B N 1
ATOM 1111 C CA . THR B 1 4 ? -66.75 -55.562 -48.312 1 23.69 4 THR B CA 1
ATOM 1112 C C . THR B 1 4 ? -66.125 -54.281 -47.812 1 23.69 4 THR B C 1
ATOM 1114 O O . THR B 1 4 ? -66.062 -54.031 -46.625 1 23.69 4 THR B O 1
ATOM 1117 N N . LEU B 1 5 ? -64.938 -53.844 -48.5 1 23.66 5 LEU B N 1
ATOM 1118 C CA . LEU B 1 5 ? -63.594 -53.938 -47.938 1 23.66 5 LEU B CA 1
ATOM 1119 C C . LEU B 1 5 ? -63.188 -52.688 -47.219 1 23.66 5 LEU B C 1
ATOM 1121 O O . LEU B 1 5 ? -63.844 -51.656 -47.344 1 23.66 5 LEU B O 1
ATOM 1125 N N . GLU B 1 6 ? -61.906 -52.031 -47.625 1 26.03 6 GLU B N 1
ATOM 1126 C CA . GLU B 1 6 ? -60.531 -51.938 -47.094 1 26.03 6 GLU B CA 1
ATOM 1127 C C . GLU B 1 6 ? -60.188 -50.531 -46.688 1 26.03 6 GLU B C 1
ATOM 1129 O O . GLU B 1 6 ? -59.125 -50.281 -46.125 1 26.03 6 GLU B O 1
ATOM 1134 N N . GLN B 1 7 ? -60.875 -49.469 -47.188 1 28.73 7 GLN B N 1
ATOM 1135 C CA . GLN B 1 7 ? -59.969 -48.375 -47.438 1 28.73 7 GLN B CA 1
ATOM 1136 C C . GLN B 1 7 ? -59.156 -48 -46.188 1 28.73 7 GLN B C 1
ATOM 1138 O O . GLN B 1 7 ? -59.719 -47.906 -45.094 1 28.73 7 GLN B O 1
ATOM 1143 N N . THR B 1 8 ? -57.719 -47.812 -46.312 1 27.7 8 THR B N 1
ATOM 1144 C CA . THR B 1 8 ? -56.375 -47.719 -45.719 1 27.7 8 THR B CA 1
ATOM 1145 C C . THR B 1 8 ? -56.25 -46.469 -44.844 1 27.7 8 THR B C 1
ATOM 1147 O O . THR B 1 8 ? -56.781 -45.406 -45.188 1 27.7 8 THR B O 1
ATOM 1150 N N . THR B 1 9 ? -55.688 -46.594 -43.625 1 28 9 THR B N 1
ATOM 1151 C CA . THR B 1 9 ? -55.344 -46 -42.344 1 28 9 THR B CA 1
ATOM 1152 C C . THR B 1 9 ? -54.312 -44.875 -42.531 1 28 9 THR B C 1
ATOM 1154 O O . THR B 1 9 ? -54 -44.156 -41.562 1 28 9 THR B O 1
ATOM 1157 N N . ASP B 1 10 ? -53.844 -44.531 -43.812 1 26.92 10 ASP B N 1
ATOM 1158 C CA . ASP B 1 10 ? -52.469 -44.094 -43.688 1 26.92 10 ASP B CA 1
ATOM 1159 C C . ASP B 1 10 ? -52.375 -42.719 -43 1 26.92 10 ASP B C 1
ATOM 1161 O O . ASP B 1 10 ? -52.844 -41.719 -43.531 1 26.92 10 ASP B O 1
ATOM 1165 N N . CYS B 1 11 ? -52.781 -42.5 -41.844 1 29.19 11 CYS B N 1
ATOM 1166 C CA . CYS B 1 11 ? -52.625 -41.156 -41.25 1 29.19 11 CYS B CA 1
ATOM 1167 C C . CYS B 1 11 ? -51.188 -40.688 -41.375 1 29.19 11 CYS B C 1
ATOM 1169 O O . CYS B 1 11 ? -50.25 -41.344 -40.875 1 29.19 11 CYS B O 1
ATOM 1171 N N . PRO B 1 12 ? -50.812 -40.031 -42.5 1 28.02 12 PRO B N 1
ATOM 1172 C CA . PRO B 1 12 ? -49.406 -39.656 -42.688 1 28.02 12 PRO B CA 1
ATOM 1173 C C . PRO B 1 12 ? -48.812 -38.906 -41.5 1 28.02 12 PRO B C 1
ATOM 1175 O O . PRO B 1 12 ? -49.469 -38 -40.938 1 28.02 12 PRO B O 1
ATOM 1178 N N . LEU B 1 13 ? -48.156 -39.562 -40.531 1 30.25 13 LEU B N 1
ATOM 1179 C CA . LEU B 1 13 ? -47.312 -39 -39.469 1 30.25 13 LEU B CA 1
ATOM 1180 C C . LEU B 1 13 ? -46.344 -37.969 -40.031 1 30.25 13 LEU B C 1
ATOM 1182 O O . LEU B 1 13 ? -45.625 -38.25 -41 1 30.25 13 LEU B O 1
ATOM 1186 N N . PRO B 1 14 ? -46.781 -36.688 -40.219 1 28.56 14 PRO B N 1
ATOM 1187 C CA . PRO B 1 14 ? -45.781 -35.812 -40.812 1 28.56 14 PRO B CA 1
ATOM 1188 C C . PRO B 1 14 ? -44.406 -35.938 -40.125 1 28.56 14 PRO B C 1
ATOM 1190 O O . PRO B 1 14 ? -44.344 -35.969 -38.906 1 28.56 14 PRO B O 1
ATOM 1193 N N . VAL B 1 15 ? -43.438 -36.688 -40.594 1 31.39 15 VAL B N 1
ATOM 1194 C CA . VAL B 1 15 ? -42.031 -36.812 -40.188 1 31.39 15 VAL B CA 1
ATOM 1195 C C . VAL B 1 15 ? -41.375 -35.469 -40.281 1 31.39 15 VAL B C 1
ATOM 1197 O O . VAL B 1 15 ? -40.125 -35.375 -40.25 1 31.39 15 VAL B O 1
ATOM 1200 N N . HIS B 1 16 ? -42 -34.312 -40.188 1 29.05 16 HIS B N 1
ATOM 1201 C CA . HIS B 1 16 ? -41.062 -33.219 -40.406 1 29.05 16 HIS B CA 1
ATOM 1202 C C . HIS B 1 16 ? -39.781 -33.406 -39.625 1 29.05 16 HIS B C 1
ATOM 1204 O O . HIS B 1 16 ? -39.812 -33.531 -38.375 1 29.05 16 HIS B O 1
ATOM 1210 N N . GLY B 1 17 ? -38.812 -34.219 -40.094 1 26.81 17 GLY B N 1
ATOM 1211 C CA . GLY B 1 17 ? -37.469 -34.406 -39.625 1 26.81 17 GLY B CA 1
ATOM 1212 C C . GLY B 1 17 ? -36.719 -33.094 -39.406 1 26.81 17 GLY B C 1
ATOM 1213 O O . GLY B 1 17 ? -35.5 -33.062 -39.344 1 26.81 17 GLY B O 1
ATOM 1214 N N . GLY B 1 18 ? -37.344 -31.953 -39.438 1 29.67 18 GLY B N 1
ATOM 1215 C CA . GLY B 1 18 ? -36.469 -30.812 -39.5 1 29.67 18 GLY B CA 1
ATOM 1216 C C . GLY B 1 18 ? -35.281 -30.906 -38.562 1 29.67 18 GLY B C 1
ATOM 1217 O O . GLY B 1 18 ? -35.469 -31.203 -37.375 1 29.67 18 GLY B O 1
ATOM 1218 N N . ASP B 1 19 ? -34.188 -31.422 -39.031 1 27.11 19 ASP B N 1
ATOM 1219 C CA . ASP B 1 19 ? -32.906 -31.453 -38.312 1 27.11 19 ASP B CA 1
ATOM 1220 C C . ASP B 1 19 ? -32.625 -30.109 -37.688 1 27.11 19 ASP B C 1
ATOM 1222 O O . ASP B 1 19 ? -32.375 -29.125 -38.375 1 27.11 19 ASP B O 1
ATOM 1226 N N . ALA B 1 20 ? -33.406 -29.484 -36.812 1 33.47 20 ALA B N 1
ATOM 1227 C CA . ALA B 1 20 ? -33 -28.438 -35.906 1 33.47 20 ALA B CA 1
ATOM 1228 C C . ALA B 1 20 ? -31.578 -28.672 -35.406 1 33.47 20 ALA B C 1
ATOM 1230 O O . ALA B 1 20 ? -31.344 -29.562 -34.594 1 33.47 20 ALA B O 1
ATOM 1231 N N . SER B 1 21 ? -30.703 -28.844 -36.438 1 32.06 21 SER B N 1
ATOM 1232 C CA . SER B 1 21 ? -29.375 -28.938 -35.844 1 32.06 21 SER B CA 1
ATOM 1233 C C . SER B 1 21 ? -29.172 -27.938 -34.719 1 32.06 21 SER B C 1
ATOM 1235 O O . SER B 1 21 ? -29.516 -26.75 -34.875 1 32.06 21 SER B O 1
ATOM 1237 N N . PRO B 1 22 ? -29.344 -28.359 -33.5 1 34.56 22 PRO B N 1
ATOM 1238 C CA . PRO B 1 22 ? -29.016 -27.375 -32.469 1 34.56 22 PRO B CA 1
ATOM 1239 C C . PRO B 1 22 ? -27.812 -26.516 -32.812 1 34.56 22 PRO B C 1
ATOM 1241 O O . PRO B 1 22 ? -26.875 -27 -33.469 1 34.56 22 PRO B O 1
ATOM 1244 N N . GLU B 1 23 ? -27.984 -25.359 -33.5 1 35.91 23 GLU B N 1
ATOM 1245 C CA . GLU B 1 23 ? -26.859 -24.438 -33.438 1 35.91 23 GLU B CA 1
ATOM 1246 C C . GLU B 1 23 ? -26 -24.688 -32.188 1 35.91 23 GLU B C 1
ATOM 1248 O O . GLU B 1 23 ? -26.516 -24.75 -31.062 1 35.91 23 GLU B O 1
ATOM 1253 N N . GLN B 1 24 ? -25.094 -25.656 -32.312 1 33.19 24 GLN B N 1
ATOM 1254 C CA . GLN B 1 24 ? -24.016 -25.703 -31.312 1 33.19 24 GLN B CA 1
ATOM 1255 C C . GLN B 1 24 ? -23.656 -24.312 -30.828 1 33.19 24 GLN B C 1
ATOM 1257 O O . GLN B 1 24 ? -23.109 -23.5 -31.594 1 33.19 24 GLN B O 1
ATOM 1262 N N . GLU B 1 25 ? -24.578 -23.516 -30.391 1 37.25 25 GLU B N 1
ATOM 1263 C CA . GLU B 1 25 ? -23.891 -22.547 -29.547 1 37.25 25 GLU B CA 1
ATOM 1264 C C . GLU B 1 25 ? -22.562 -23.094 -29.047 1 37.25 25 GLU B C 1
ATOM 1266 O O . GLU B 1 25 ? -22.531 -24.125 -28.359 1 37.25 25 GLU B O 1
ATOM 1271 N N . HIS B 1 26 ? -21.625 -23.375 -30.016 1 37.41 26 HIS B N 1
ATOM 1272 C CA . HIS B 1 26 ? -20.234 -23.484 -29.547 1 37.41 26 HIS B CA 1
ATOM 1273 C C . HIS B 1 26 ? -20.062 -22.812 -28.188 1 37.41 26 HIS B C 1
ATOM 1275 O O . HIS B 1 26 ? -20.078 -21.578 -28.094 1 37.41 26 HIS B O 1
ATOM 1281 N N . LEU B 1 27 ? -20.641 -23.172 -27.219 1 38.03 27 LEU B N 1
ATOM 1282 C CA . LEU B 1 27 ? -20.234 -23.016 -25.828 1 38.03 27 LEU B CA 1
ATOM 1283 C C . LEU B 1 27 ? -18.719 -22.969 -25.703 1 38.03 27 LEU B C 1
ATOM 1285 O O . LEU B 1 27 ? -18.078 -24.016 -25.562 1 38.03 27 LEU B O 1
ATOM 1289 N N . THR B 1 28 ? -17.984 -22.828 -26.734 1 42.12 28 THR B N 1
ATOM 1290 C CA . THR B 1 28 ? -16.625 -22.516 -26.281 1 42.12 28 THR B CA 1
ATOM 1291 C C . THR B 1 28 ? -16.656 -21.703 -25 1 42.12 28 THR B C 1
ATOM 1293 O O . THR B 1 28 ? -16.672 -20.469 -25.047 1 42.12 28 THR B O 1
ATOM 1296 N N . ASP B 1 29 ? -17.625 -21.703 -24.312 1 45.47 29 ASP B N 1
ATOM 1297 C CA . ASP B 1 29 ? -17.969 -21.094 -23.031 1 45.47 29 ASP B CA 1
ATOM 1298 C C . ASP B 1 29 ? -16.734 -20.953 -22.141 1 45.47 29 ASP B C 1
ATOM 1300 O O . ASP B 1 29 ? -16.344 -21.922 -21.469 1 45.47 29 ASP B O 1
ATOM 1304 N N . THR B 1 30 ? -15.555 -20.703 -22.688 1 52.06 30 THR B N 1
ATOM 1305 C CA . THR B 1 30 ? -14.492 -20.328 -21.766 1 52.06 30 THR B CA 1
ATOM 1306 C C . THR B 1 30 ? -15.07 -19.578 -20.562 1 52.06 30 THR B C 1
ATOM 1308 O O . THR B 1 30 ? -15.461 -18.422 -20.672 1 52.06 30 THR B O 1
ATOM 1311 N N . SER B 1 31 ? -16.094 -20.094 -19.906 1 62.88 31 SER B N 1
ATOM 1312 C CA . SER B 1 31 ? -16.688 -19.594 -18.688 1 62.88 31 SER B CA 1
ATOM 1313 C C . SER B 1 31 ? -15.68 -18.797 -17.859 1 62.88 31 SER B C 1
ATOM 1315 O O . SER B 1 31 ? -14.797 -19.375 -17.234 1 62.88 31 SER B O 1
ATOM 1317 N N . GLU B 1 32 ? -15.289 -17.75 -18.516 1 77.81 32 GLU B N 1
ATOM 1318 C CA . GLU B 1 32 ? -14.469 -16.766 -17.797 1 77.81 32 GLU B CA 1
ATOM 1319 C C . GLU B 1 32 ? -15.172 -16.281 -16.531 1 77.81 32 GLU B C 1
ATOM 1321 O O . GLU B 1 32 ? -16.375 -16.062 -16.516 1 77.81 32 GLU B O 1
ATOM 1326 N N . LEU B 1 33 ? -14.617 -16.688 -15.43 1 82 33 LEU B N 1
ATOM 1327 C CA . LEU B 1 33 ? -15.078 -16.172 -14.141 1 82 33 LEU B CA 1
ATOM 1328 C C . LEU B 1 33 ? -14.258 -14.953 -13.727 1 82 33 LEU B C 1
ATOM 1330 O O . LEU B 1 33 ? -13.031 -14.977 -13.758 1 82 33 LEU B O 1
ATOM 1334 N N . HIS B 1 34 ? -14.945 -13.766 -13.727 1 86.94 34 HIS B N 1
ATOM 1335 C CA . HIS B 1 34 ? -14.375 -12.586 -13.102 1 86.94 34 HIS B CA 1
ATOM 1336 C C . HIS B 1 34 ? -14.688 -12.539 -11.609 1 86.94 34 HIS B C 1
ATOM 1338 O O . HIS B 1 34 ? -15.852 -12.555 -11.211 1 86.94 34 HIS B O 1
ATOM 1344 N N . TRP B 1 35 ? -13.586 -12.617 -10.875 1 90.69 35 TRP B N 1
ATOM 1345 C CA . TRP B 1 35 ? -13.719 -12.625 -9.422 1 90.69 35 TRP B CA 1
ATOM 1346 C C . TRP B 1 35 ? -13.234 -11.305 -8.828 1 90.69 35 TRP B C 1
ATOM 1348 O O . TRP B 1 35 ? -12.227 -10.75 -9.266 1 90.69 35 TRP B O 1
ATOM 1358 N N . GLU B 1 36 ? -14.047 -10.742 -7.945 1 93.62 36 GLU B N 1
ATOM 1359 C CA . GLU B 1 36 ? -13.664 -9.539 -7.203 1 93.62 36 GLU B CA 1
ATOM 1360 C C . GLU B 1 36 ? -13.711 -9.789 -5.695 1 93.62 36 GLU B C 1
ATOM 1362 O O . GLU B 1 36 ? -14.695 -10.305 -5.176 1 93.62 36 GLU B O 1
ATOM 1367 N N . ASP B 1 37 ? -12.648 -9.484 -5.035 1 94.19 37 ASP B N 1
ATOM 1368 C CA . ASP B 1 37 ? -12.539 -9.609 -3.586 1 94.19 37 ASP B CA 1
ATOM 1369 C C . ASP B 1 37 ? -12.773 -8.273 -2.896 1 94.19 37 ASP B C 1
ATOM 1371 O O . ASP B 1 37 ? -11.852 -7.449 -2.805 1 94.19 37 ASP B O 1
ATOM 1375 N N . GLY B 1 38 ? -13.891 -8.07 -2.336 1 94.38 38 GLY B N 1
ATOM 1376 C CA . GLY B 1 38 ? -14.258 -6.809 -1.712 1 94.38 38 GLY B CA 1
ATOM 1377 C C . GLY B 1 38 ? -13.539 -6.559 -0.403 1 94.38 38 GLY B C 1
ATOM 1378 O O . GLY B 1 38 ? -13.516 -5.43 0.098 1 94.38 38 GLY B O 1
ATOM 1379 N N . GLY B 1 39 ? -12.898 -7.598 0.104 1 97.31 39 GLY B N 1
ATOM 1380 C CA . GLY B 1 39 ? -12.219 -7.488 1.387 1 97.31 39 GLY B CA 1
ATOM 1381 C C . GLY B 1 39 ? -10.734 -7.219 1.257 1 97.31 39 GLY B C 1
ATOM 1382 O O . GLY B 1 39 ? -10.078 -6.828 2.229 1 97.31 39 GLY B O 1
ATOM 1383 N N . LEU B 1 40 ? -10.188 -7.348 0.103 1 97.56 40 LEU B N 1
ATOM 1384 C CA . LEU B 1 40 ? -8.742 -7.293 -0.094 1 97.56 40 LEU B CA 1
ATOM 1385 C C . LEU B 1 40 ? -8.211 -5.891 0.181 1 97.56 40 LEU B C 1
ATOM 1387 O O . LEU B 1 40 ? -7.18 -5.73 0.837 1 97.56 40 LEU B O 1
ATOM 1391 N N . PRO B 1 41 ? -8.914 -4.801 -0.219 1 98.5 41 PRO B N 1
ATOM 1392 C CA . PRO B 1 41 ? -8.367 -3.469 0.054 1 98.5 41 PRO B CA 1
ATOM 1393 C C . PRO B 1 41 ? -8.148 -3.215 1.544 1 98.5 41 PRO B C 1
ATOM 1395 O O . PRO B 1 41 ? -7.102 -2.693 1.938 1 98.5 41 PRO B O 1
ATOM 1398 N N . SER B 1 42 ? -9.086 -3.6 2.34 1 98.5 42 SER B N 1
ATOM 1399 C CA . SER B 1 42 ? -8.953 -3.422 3.781 1 98.5 42 SER B CA 1
ATOM 1400 C C . SER B 1 42 ? -7.824 -4.285 4.34 1 98.5 42 SER B C 1
ATOM 1402 O O . SER B 1 42 ? -7.07 -3.844 5.211 1 98.5 42 SER B O 1
ATOM 1404 N N . ALA B 1 43 ? -7.727 -5.539 3.855 1 98.25 43 ALA B N 1
ATOM 1405 C CA . ALA B 1 43 ? -6.652 -6.422 4.297 1 98.25 43 ALA B CA 1
ATOM 1406 C C . ALA B 1 43 ? -5.285 -5.848 3.926 1 98.25 43 ALA B C 1
ATOM 1408 O O . ALA B 1 43 ? -4.34 -5.918 4.715 1 98.25 43 ALA B O 1
ATOM 1409 N N . LEU B 1 44 ? -5.223 -5.324 2.789 1 98.69 44 LEU B N 1
ATOM 1410 C CA . LEU B 1 44 ? -3.99 -4.707 2.314 1 98.69 44 LEU B CA 1
ATOM 1411 C C . LEU B 1 44 ? -3.598 -3.527 3.199 1 98.69 44 LEU B C 1
ATOM 1413 O O . LEU B 1 44 ? -2.438 -3.406 3.6 1 98.69 44 LEU B O 1
ATOM 1417 N N . GLN B 1 45 ? -4.539 -2.682 3.516 1 98.81 45 GLN B N 1
ATOM 1418 C CA . GLN B 1 45 ? -4.273 -1.541 4.387 1 98.81 45 GLN B CA 1
ATOM 1419 C C . GLN B 1 45 ? -3.809 -1.999 5.766 1 98.81 45 GLN B C 1
ATOM 1421 O O . GLN B 1 45 ? -2.877 -1.424 6.336 1 98.81 45 GLN B O 1
ATOM 1426 N N . LYS B 1 46 ? -4.422 -3.021 6.285 1 98.75 46 LYS B N 1
ATOM 1427 C CA . LYS B 1 46 ? -4.012 -3.568 7.574 1 98.75 46 LYS B CA 1
ATOM 1428 C C . LYS B 1 46 ? -2.568 -4.062 7.527 1 98.75 46 LYS B C 1
ATOM 1430 O O . LYS B 1 46 ? -1.807 -3.867 8.477 1 98.75 46 LYS B O 1
ATOM 1435 N N . GLY B 1 47 ? -2.256 -4.688 6.438 1 98.75 47 GLY B N 1
ATOM 1436 C CA . GLY B 1 47 ? -0.875 -5.105 6.254 1 98.75 47 GLY B CA 1
ATOM 1437 C C . GLY B 1 47 ? 0.106 -3.951 6.277 1 98.75 47 GLY B C 1
ATOM 1438 O O . GLY B 1 47 ? 1.15 -4.027 6.926 1 98.75 47 GLY B O 1
ATOM 1439 N N . MET B 1 48 ? -0.232 -2.916 5.633 1 98.81 48 MET B N 1
ATOM 1440 C CA . MET B 1 48 ? 0.634 -1.742 5.586 1 98.81 48 MET B CA 1
ATOM 1441 C C . MET B 1 48 ? 0.736 -1.087 6.961 1 98.81 48 MET B C 1
ATOM 1443 O O . MET B 1 48 ? 1.794 -0.577 7.332 1 98.81 48 MET B O 1
ATOM 1447 N N . GLU B 1 49 ? -0.35 -1.062 7.629 1 98.88 49 GLU B N 1
ATOM 1448 C CA . GLU B 1 49 ? -0.336 -0.547 8.992 1 98.88 49 GLU B CA 1
ATOM 1449 C C . GLU B 1 49 ? 0.637 -1.332 9.867 1 98.88 49 GLU B C 1
ATOM 1451 O O . GLU B 1 49 ? 1.433 -0.743 10.602 1 98.88 49 GLU B O 1
ATOM 1456 N N . THR B 1 50 ? 0.556 -2.643 9.77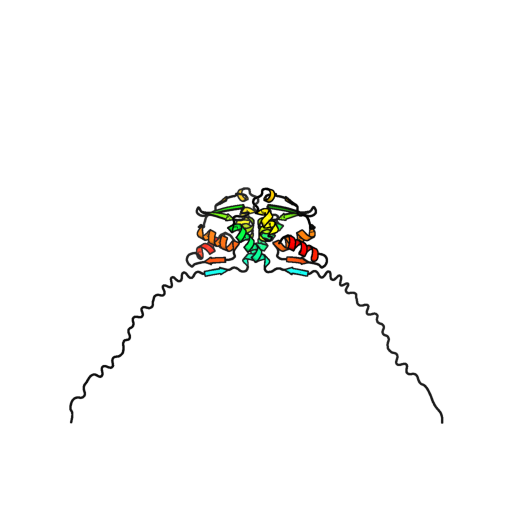3 1 98.75 50 THR B N 1
ATOM 1457 C CA . THR B 1 50 ? 1.438 -3.512 10.547 1 98.75 50 THR B CA 1
ATOM 1458 C C . THR B 1 50 ? 2.9 -3.236 10.203 1 98.75 50 THR B C 1
ATOM 1460 O O . THR B 1 50 ? 3.744 -3.148 11.102 1 98.75 50 THR B O 1
ATOM 1463 N N . LEU B 1 51 ? 3.152 -3.094 8.969 1 98.62 51 LEU B N 1
ATOM 1464 C CA . LEU B 1 51 ? 4.516 -2.803 8.539 1 98.62 51 LEU B CA 1
ATOM 1465 C C . LEU B 1 51 ? 5 -1.481 9.125 1 98.62 51 LEU B C 1
ATOM 1467 O O . LEU B 1 51 ? 6.148 -1.375 9.562 1 98.62 5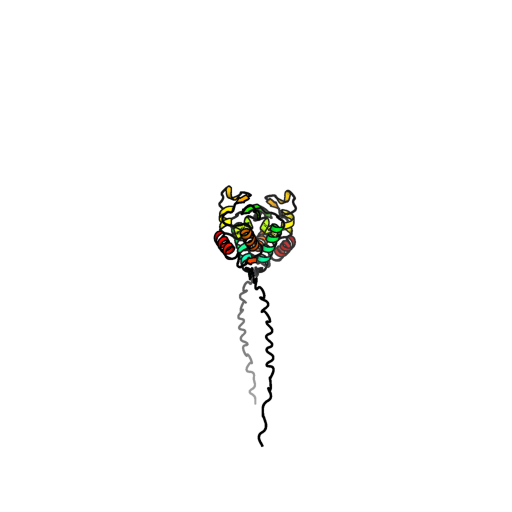1 LEU B O 1
ATOM 1471 N N . ARG B 1 52 ? 4.156 -0.496 9.141 1 98.69 52 ARG B N 1
ATOM 1472 C CA . ARG B 1 52 ? 4.539 0.797 9.695 1 98.69 52 ARG B CA 1
ATOM 1473 C C . ARG B 1 52 ? 4.805 0.692 11.195 1 98.69 52 ARG B C 1
ATOM 1475 O O . ARG B 1 52 ? 5.805 1.218 11.688 1 98.69 52 ARG B O 1
ATOM 1482 N N . GLU B 1 53 ? 3.932 0.022 11.867 1 98.31 53 GLU B N 1
ATOM 1483 C CA . GLU B 1 53 ? 4.074 -0.147 13.312 1 98.31 53 GLU B CA 1
ATOM 1484 C C . GLU B 1 53 ? 5.391 -0.837 13.664 1 98.31 53 GLU B C 1
ATOM 1486 O O . GLU B 1 53 ? 6.031 -0.497 14.656 1 98.31 53 GLU B O 1
ATOM 1491 N N . ARG B 1 54 ? 5.816 -1.721 12.812 1 97.31 54 ARG B N 1
ATOM 1492 C CA . ARG B 1 54 ? 7.031 -2.492 13.047 1 97.31 54 ARG B CA 1
ATOM 1493 C C . ARG B 1 54 ? 8.234 -1.828 12.391 1 97.31 54 ARG B C 1
ATOM 1495 O O . ARG B 1 54 ? 9.352 -2.357 12.438 1 97.31 54 ARG B O 1
ATOM 1502 N N . ARG B 1 55 ? 7.969 -0.705 11.773 1 97.56 55 ARG B N 1
ATOM 1503 C CA . ARG B 1 55 ? 9 0.036 11.062 1 97.56 55 ARG B CA 1
ATOM 15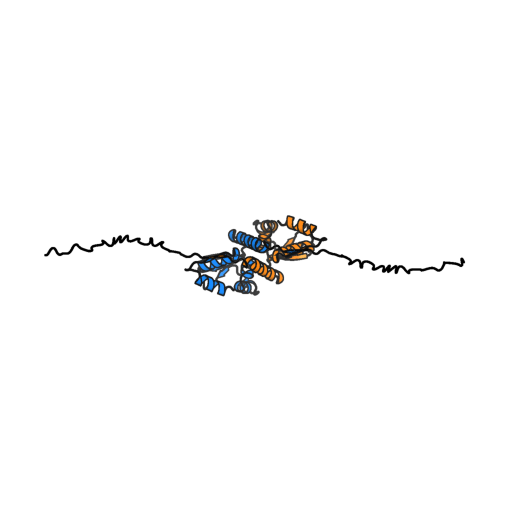04 C C . ARG B 1 55 ? 9.695 -0.846 10.023 1 97.56 55 ARG B C 1
ATOM 1506 O O . ARG B 1 55 ? 10.914 -0.778 9.859 1 97.56 55 ARG B O 1
ATOM 1513 N N . GLU B 1 56 ? 8.875 -1.718 9.422 1 97.5 56 GLU B N 1
ATOM 1514 C CA . GLU B 1 56 ? 9.375 -2.584 8.359 1 97.5 56 GLU B CA 1
ATOM 1515 C C . GLU B 1 56 ? 9.164 -1.952 6.984 1 97.5 56 GLU B C 1
ATOM 1517 O O . GLU B 1 56 ? 8.07 -1.466 6.68 1 97.5 56 GLU B O 1
ATOM 1522 N N . LEU B 1 57 ? 10.227 -1.852 6.191 1 96.75 57 LEU B N 1
ATOM 1523 C CA . LEU B 1 57 ? 10.266 -1.394 4.805 1 96.75 57 LEU B CA 1
ATOM 1524 C C . LEU B 1 57 ? 9.977 0.101 4.719 1 96.75 57 LEU B C 1
ATOM 1526 O O . LEU B 1 57 ? 9.641 0.612 3.648 1 96.75 57 LEU B O 1
ATOM 1530 N N . THR B 1 58 ? 9.93 0.792 5.863 1 97.94 58 THR B N 1
ATOM 1531 C CA . THR B 1 58 ? 9.82 2.244 5.781 1 97.94 58 THR B CA 1
ATOM 1532 C C . THR B 1 58 ? 10.992 2.83 4.996 1 97.94 58 THR B C 1
ATOM 1534 O O . THR B 1 58 ? 12.125 2.367 5.125 1 97.94 58 THR B O 1
ATOM 1537 N N . ASP B 1 59 ? 10.664 3.85 4.172 1 97.12 59 ASP B N 1
ATOM 1538 C CA . ASP B 1 59 ? 11.727 4.34 3.295 1 97.12 59 ASP B CA 1
ATOM 1539 C C . ASP B 1 59 ? 11.734 5.867 3.246 1 97.12 59 ASP B C 1
ATOM 1541 O O . ASP B 1 59 ? 12.391 6.461 2.389 1 97.12 59 ASP B O 1
ATOM 1545 N N . VAL B 1 60 ? 11.016 6.535 4.094 1 97.88 60 VAL B N 1
ATOM 1546 C CA . VAL B 1 60 ? 11.047 7.988 4.246 1 97.88 60 VAL B CA 1
ATOM 1547 C C . VAL B 1 60 ? 10.68 8.367 5.676 1 97.88 60 VAL B C 1
ATOM 1549 O O . VAL B 1 60 ? 9.867 7.695 6.316 1 97.88 60 VAL B O 1
ATOM 1552 N N . VAL B 1 61 ? 11.305 9.375 6.156 1 98.69 61 VAL B N 1
ATOM 1553 C CA . VAL B 1 61 ? 10.961 9.953 7.453 1 98.69 61 VAL B CA 1
ATOM 1554 C C . VAL B 1 61 ? 10.398 11.359 7.258 1 98.69 61 VAL B C 1
ATOM 1556 O O . VAL B 1 61 ? 11.078 12.234 6.711 1 98.69 61 VAL B O 1
ATOM 1559 N N . LEU B 1 62 ? 9.195 11.578 7.656 1 98.12 62 LEU B N 1
ATOM 1560 C CA . LEU B 1 62 ? 8.633 12.922 7.691 1 98.12 62 LEU B CA 1
ATOM 1561 C C . LEU B 1 62 ? 8.977 13.617 9.008 1 98.12 62 LEU B C 1
ATOM 1563 O O . LEU B 1 62 ? 8.688 13.094 10.086 1 98.12 62 LEU B O 1
ATOM 1567 N N . SER B 1 63 ? 9.641 14.695 8.906 1 98.56 63 SER B N 1
ATOM 1568 C CA . SER B 1 63 ? 9.977 15.5 10.078 1 98.56 63 SER B CA 1
ATOM 1569 C C . SER B 1 63 ? 9.023 16.688 10.227 1 98.56 63 SER B C 1
ATOM 1571 O O . SER B 1 63 ? 8.961 17.547 9.352 1 98.56 63 SER B O 1
ATOM 1573 N N . VAL B 1 64 ? 8.227 16.672 11.352 1 98.25 64 VAL B N 1
ATOM 1574 C CA . VAL B 1 64 ? 7.211 17.688 11.594 1 98.25 64 VAL B CA 1
ATOM 1575 C C . VAL B 1 64 ? 7.344 18.219 13.023 1 98.25 64 VAL B C 1
ATOM 1577 O O . VAL B 1 64 ? 7.176 17.469 13.984 1 98.25 64 VAL B O 1
ATOM 1580 N N . ASP B 1 65 ? 7.605 19.5 13.141 1 97.25 65 ASP B N 1
ATOM 1581 C CA . ASP B 1 65 ? 7.66 20.141 14.453 1 97.25 65 ASP B CA 1
ATOM 1582 C C . ASP B 1 65 ? 8.609 19.391 15.391 1 97.25 65 ASP B C 1
ATOM 1584 O O . ASP B 1 65 ? 8.25 19.094 16.531 1 97.25 65 ASP B O 1
ATOM 1588 N N . GLY B 1 66 ? 9.711 18.938 14.852 1 96.69 66 GLY B N 1
ATOM 1589 C CA . GLY B 1 66 ? 10.758 18.312 15.641 1 96.69 66 GLY B CA 1
ATOM 1590 C C . GLY B 1 66 ? 10.5 16.828 15.898 1 96.69 66 GLY B C 1
ATOM 1591 O O . GLY B 1 66 ? 11.258 16.188 16.609 1 96.69 66 GLY B O 1
ATOM 1592 N N . HIS B 1 67 ? 9.461 16.266 15.336 1 98.44 67 HIS B N 1
ATOM 1593 C CA . HIS B 1 67 ? 9.133 14.852 15.5 1 98.44 67 HIS B CA 1
ATOM 1594 C C . HIS B 1 67 ? 9.273 14.094 14.18 1 98.44 67 HIS B C 1
ATOM 1596 O O . HIS B 1 67 ? 8.898 14.609 13.125 1 98.44 67 HIS B O 1
ATOM 1602 N N . ASP B 1 68 ? 9.758 12.891 14.297 1 98.62 68 ASP B N 1
ATOM 1603 C CA . ASP B 1 68 ? 10.016 12.062 13.125 1 98.62 68 ASP B CA 1
ATOM 1604 C C . ASP B 1 68 ? 8.945 10.977 12.969 1 98.62 68 ASP B C 1
ATOM 1606 O O . ASP B 1 68 ? 8.57 10.328 13.945 1 98.62 68 ASP B O 1
ATOM 1610 N N . PHE B 1 69 ? 8.5 10.812 11.688 1 98.69 69 PHE B N 1
ATOM 1611 C CA . PHE B 1 69 ? 7.512 9.789 11.359 1 98.69 69 PHE B CA 1
ATOM 1612 C C . PHE B 1 69 ? 8.008 8.898 10.234 1 98.69 69 PHE B C 1
ATOM 1614 O O . PHE B 1 69 ? 7.93 9.266 9.062 1 98.69 69 PHE B O 1
ATOM 1621 N N . PRO B 1 70 ? 8.562 7.727 10.586 1 98.69 70 PRO B N 1
ATOM 1622 C CA . PRO B 1 70 ? 8.891 6.777 9.516 1 98.69 70 PRO B CA 1
ATOM 1623 C C . PRO B 1 70 ? 7.66 6.27 8.773 1 98.69 70 PRO B C 1
ATOM 1625 O O . PRO B 1 70 ? 6.68 5.863 9.406 1 98.69 70 PRO B O 1
ATOM 1628 N N . CYS B 1 71 ? 7.656 6.355 7.449 1 98.62 71 CYS B N 1
ATOM 1629 C CA . CYS B 1 71 ? 6.52 5.996 6.609 1 98.62 71 CYS B CA 1
ATOM 1630 C C . CYS B 1 71 ? 6.98 5.293 5.34 1 98.62 71 CYS B C 1
ATOM 1632 O O . CYS B 1 71 ? 8.18 5.082 5.141 1 98.62 71 CYS B O 1
ATOM 1634 N N . HIS B 1 72 ? 6.125 4.891 4.586 1 98.69 72 HIS B N 1
ATOM 1635 C CA . HIS B 1 72 ? 6.363 4.324 3.264 1 98.69 72 HIS B CA 1
ATOM 1636 C C . HIS B 1 72 ? 6 5.316 2.164 1 98.69 72 HIS B C 1
ATOM 1638 O O . HIS B 1 72 ? 4.859 5.781 2.094 1 98.69 72 HIS B O 1
ATOM 1644 N N . ARG B 1 73 ? 6.914 5.598 1.253 1 98.25 73 ARG B N 1
ATOM 1645 C CA . ARG B 1 73 ? 6.656 6.539 0.168 1 98.25 73 ARG B CA 1
ATOM 1646 C C . ARG B 1 73 ? 5.453 6.102 -0.661 1 98.25 73 ARG B C 1
ATOM 1648 O O . ARG B 1 73 ? 4.594 6.922 -0.993 1 98.25 73 ARG B O 1
ATOM 1655 N N . VAL B 1 74 ? 5.379 4.797 -0.965 1 98.56 74 VAL B N 1
ATOM 1656 C CA . VAL B 1 74 ? 4.332 4.285 -1.844 1 98.56 74 VAL B CA 1
ATOM 1657 C C . VAL B 1 74 ? 2.963 4.512 -1.207 1 98.56 74 VAL B C 1
ATOM 1659 O O . VAL B 1 74 ? 2.01 4.895 -1.889 1 98.56 74 VAL B O 1
ATOM 1662 N N .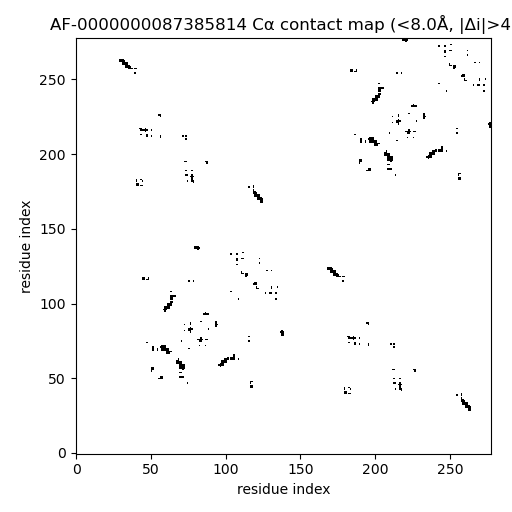 VAL B 1 75 ? 2.842 4.285 0.099 1 98.81 75 VAL B N 1
ATOM 1663 C CA . VAL B 1 75 ? 1.577 4.469 0.806 1 98.81 75 VAL B CA 1
ATOM 1664 C C . VAL B 1 75 ? 1.193 5.945 0.806 1 98.81 75 VAL B C 1
ATOM 1666 O O . VAL B 1 75 ? 0.056 6.301 0.487 1 98.81 75 VAL B O 1
ATOM 1669 N N . LEU B 1 76 ? 2.164 6.82 1.101 1 98.5 76 LEU B N 1
ATOM 1670 C CA . LEU B 1 76 ? 1.919 8.258 1.123 1 98.5 76 LEU B CA 1
ATOM 1671 C C . LEU B 1 76 ? 1.53 8.766 -0.262 1 98.5 76 LEU B C 1
ATOM 1673 O O . LEU B 1 76 ? 0.561 9.516 -0.405 1 98.5 76 LEU B O 1
ATOM 1677 N N . ALA B 1 77 ? 2.256 8.289 -1.297 1 98.44 77 ALA B N 1
ATOM 1678 C CA . ALA B 1 77 ? 1.998 8.719 -2.67 1 98.44 77 ALA B CA 1
ATOM 1679 C C . ALA B 1 77 ? 0.645 8.211 -3.156 1 98.44 77 ALA B C 1
ATOM 1681 O O . ALA B 1 77 ? -0.035 8.883 -3.936 1 98.44 77 ALA B O 1
ATOM 1682 N N . ALA B 1 78 ? 0.272 7.039 -2.734 1 98.69 78 ALA B N 1
ATOM 1683 C CA . ALA B 1 78 ? -1.012 6.465 -3.127 1 98.69 78 ALA B CA 1
ATOM 1684 C C . ALA B 1 78 ? -2.172 7.223 -2.486 1 98.69 78 ALA B C 1
ATOM 1686 O O . ALA B 1 78 ? -3.242 7.352 -3.084 1 98.69 78 ALA B O 1
ATOM 1687 N N . ALA B 1 79 ? -1.977 7.742 -1.281 1 98.06 79 ALA B N 1
ATOM 1688 C CA . ALA B 1 79 ? -3.064 8.32 -0.498 1 98.06 79 ALA B CA 1
ATOM 1689 C C . ALA B 1 79 ? -3.156 9.828 -0.717 1 98.06 79 ALA B C 1
ATOM 1691 O O . ALA B 1 79 ? -4.172 10.445 -0.396 1 98.06 79 ALA B O 1
ATOM 1692 N N . SER B 1 80 ? -2.102 10.469 -1.226 1 97.94 80 SER B N 1
ATOM 1693 C CA . SER B 1 80 ? -2.018 11.922 -1.25 1 97.94 80 SER B CA 1
ATOM 1694 C C . SER B 1 80 ? -1.373 12.414 -2.539 1 97.94 80 SER B C 1
ATOM 1696 O O . SER B 1 80 ? -0.263 12.008 -2.885 1 97.94 80 SER B O 1
ATOM 1698 N N . GLN B 1 81 ? -2.053 13.336 -3.254 1 96.94 81 GLN B N 1
ATOM 1699 C CA . GLN B 1 81 ? -1.484 13.953 -4.449 1 96.94 81 GLN B CA 1
ATOM 1700 C C . GLN B 1 81 ? -0.243 14.773 -4.109 1 96.94 81 GLN B C 1
ATOM 1702 O O . GLN B 1 81 ? 0.708 14.82 -4.891 1 96.94 81 GLN B O 1
ATOM 1707 N N . TYR B 1 82 ? -0.248 15.352 -2.971 1 96.06 82 TYR B N 1
ATOM 1708 C CA . TYR B 1 82 ? 0.891 16.125 -2.482 1 96.06 82 TYR B CA 1
ATOM 1709 C C . TYR B 1 82 ? 2.143 15.258 -2.402 1 96.06 82 TYR B C 1
ATOM 1711 O O . TYR B 1 82 ? 3.172 15.586 -2.996 1 96.06 82 TYR B O 1
ATOM 1719 N N . PHE B 1 83 ? 2.055 14.156 -1.792 1 96.81 83 PHE B N 1
ATOM 1720 C CA . PHE B 1 83 ? 3.199 13.266 -1.632 1 96.81 83 PHE B CA 1
ATOM 1721 C C . PHE B 1 83 ? 3.518 12.555 -2.941 1 96.81 83 PHE B C 1
ATOM 1723 O O . PHE B 1 83 ? 4.684 12.273 -3.232 1 96.81 83 PHE B O 1
ATOM 1730 N N . ARG B 1 84 ? 2.471 12.297 -3.744 1 97.12 84 ARG B N 1
ATOM 1731 C CA . ARG B 1 84 ? 2.721 11.703 -5.051 1 97.12 84 ARG B CA 1
ATOM 1732 C C . ARG B 1 84 ? 3.609 12.602 -5.906 1 97.12 84 ARG B C 1
ATOM 1734 O O . ARG B 1 84 ? 4.59 12.133 -6.492 1 97.12 84 ARG B O 1
ATOM 1741 N N . ALA B 1 85 ? 3.312 13.883 -5.938 1 95.5 85 ALA B N 1
ATOM 1742 C CA . ALA B 1 85 ? 4.109 14.844 -6.688 1 95.5 85 ALA B CA 1
ATOM 1743 C C . ALA B 1 85 ? 5.52 14.961 -6.113 1 95.5 85 ALA B C 1
ATOM 1745 O O . ALA B 1 85 ? 6.492 15.078 -6.859 1 95.5 85 ALA B O 1
ATOM 1746 N N . MET B 1 86 ? 5.605 14.867 -4.879 1 94.38 86 MET B N 1
ATOM 1747 C CA . MET B 1 86 ? 6.887 15.039 -4.199 1 94.38 86 MET B CA 1
ATOM 1748 C C . MET B 1 86 ? 7.809 13.859 -4.477 1 94.38 86 MET B C 1
ATOM 1750 O O . MET B 1 86 ? 9 14.047 -4.742 1 94.38 86 MET B O 1
ATOM 1754 N N . PHE B 1 87 ? 7.273 12.664 -4.438 1 96.5 87 PHE B N 1
ATOM 1755 C CA . PHE B 1 87 ? 8.125 11.484 -4.457 1 96.5 87 PHE B CA 1
ATOM 1756 C C . PHE B 1 87 ? 8.273 10.945 -5.875 1 96.5 87 PHE B C 1
ATOM 1758 O O . PHE B 1 87 ? 9.156 10.133 -6.152 1 96.5 87 PHE B O 1
ATOM 1765 N N . CYS B 1 88 ? 7.398 11.328 -6.816 1 94.88 88 CYS B N 1
ATOM 1766 C CA . CYS B 1 88 ? 7.426 10.758 -8.164 1 94.88 88 CYS B CA 1
ATOM 1767 C C . CYS B 1 88 ? 7.844 11.797 -9.188 1 94.88 88 CYS B C 1
ATOM 1769 O O . CYS B 1 88 ? 7.695 11.586 -10.391 1 94.88 88 CYS B O 1
ATOM 1771 N N . ASN B 1 89 ? 8.289 12.922 -8.836 1 88.31 89 ASN B N 1
ATOM 1772 C CA . ASN B 1 89 ? 8.578 14.023 -9.758 1 88.31 89 ASN B CA 1
ATOM 1773 C C . ASN B 1 89 ? 9.914 13.82 -10.469 1 88.31 89 ASN B C 1
ATOM 1775 O O . ASN B 1 89 ? 10.266 14.586 -11.359 1 88.31 89 ASN B O 1
ATOM 1779 N N . GLY B 1 90 ? 10.695 12.805 -10.172 1 84.88 90 GLY B N 1
ATOM 1780 C CA . GLY B 1 90 ? 11.93 12.484 -10.875 1 84.88 90 GLY B CA 1
ATOM 1781 C C . GLY B 1 90 ? 13.117 13.297 -10.391 1 84.88 90 GLY B C 1
ATOM 1782 O O . GLY B 1 90 ? 14.242 13.078 -10.836 1 84.88 90 GLY B O 1
ATOM 1783 N N . LEU B 1 91 ? 12.875 14.141 -9.422 1 82.19 91 LEU B N 1
ATOM 1784 C CA . LEU B 1 91 ? 13.945 14.992 -8.922 1 82.19 91 LEU B CA 1
ATOM 1785 C C . LEU B 1 91 ? 14.688 14.32 -7.777 1 82.19 91 LEU B C 1
ATOM 1787 O O . LEU B 1 91 ? 14.125 13.484 -7.066 1 82.19 91 LEU B O 1
ATOM 1791 N N . LYS B 1 92 ? 15.898 14.656 -7.625 1 77.94 92 LYS B N 1
ATOM 1792 C CA . LYS B 1 92 ? 16.766 14.055 -6.613 1 77.94 92 LYS B CA 1
ATOM 1793 C C . LYS B 1 92 ? 16.156 14.188 -5.223 1 77.94 92 LYS B C 1
ATOM 1795 O O . LYS B 1 92 ? 16.234 13.266 -4.41 1 77.94 92 LYS B O 1
ATOM 1800 N N . GLU B 1 93 ? 15.609 15.367 -5.004 1 74.94 93 GLU B N 1
ATOM 1801 C CA . GLU B 1 93 ? 15.07 15.68 -3.682 1 74.94 93 GLU B CA 1
ATOM 1802 C C . GLU B 1 93 ? 13.938 14.734 -3.305 1 74.94 93 GLU B C 1
ATOM 1804 O O . GLU B 1 93 ? 13.641 14.555 -2.123 1 74.94 93 GLU B O 1
ATOM 1809 N N . SER B 1 94 ? 13.469 14.102 -4.418 1 81.06 94 SER B N 1
ATOM 1810 C CA . SER B 1 94 ? 12.336 13.211 -4.184 1 81.06 94 SER B CA 1
ATOM 1811 C C . SER B 1 94 ? 12.781 11.898 -3.555 1 81.06 94 SER B C 1
ATOM 1813 O O . SER B 1 94 ? 11.961 11.133 -3.035 1 81.06 94 SER B O 1
ATOM 1815 N N . HIS B 1 95 ? 14.133 11.758 -3.416 1 83.62 95 HIS B N 1
ATOM 1816 C CA . HIS B 1 95 ? 14.656 10.492 -2.893 1 83.62 95 HIS B CA 1
ATOM 1817 C C . HIS B 1 95 ? 15.328 10.695 -1.54 1 83.62 95 HIS B C 1
ATOM 1819 O O . HIS B 1 95 ? 15.953 9.781 -1.012 1 83.62 95 HIS B O 1
ATOM 1825 N N . GLU B 1 96 ? 15.062 11.883 -1.017 1 90.75 96 GLU B N 1
ATOM 1826 C CA . GLU B 1 96 ? 15.625 12.148 0.305 1 90.75 96 GLU B CA 1
ATOM 1827 C C . GLU B 1 96 ? 15 11.242 1.36 1 90.75 96 GLU B C 1
ATOM 1829 O O . GLU B 1 96 ? 13.797 10.984 1.332 1 90.75 96 GLU B O 1
ATOM 1834 N N . GLU B 1 97 ? 15.805 10.844 2.234 1 93.94 97 GLU B N 1
ATOM 1835 C CA . GLU B 1 97 ? 15.344 9.93 3.275 1 93.94 97 GLU B CA 1
ATOM 1836 C C . GLU B 1 97 ? 14.5 10.656 4.32 1 93.94 97 GLU B C 1
ATOM 1838 O O . GLU B 1 97 ? 13.711 10.031 5.031 1 93.94 97 GLU B O 1
ATOM 1843 N N . ARG B 1 98 ? 14.828 11.914 4.488 1 96.69 98 ARG B N 1
ATOM 1844 C CA . ARG B 1 98 ? 14.109 12.742 5.457 1 96.69 98 ARG B CA 1
ATOM 1845 C C . ARG B 1 98 ? 13.5 13.969 4.793 1 96.69 98 ARG B C 1
ATOM 1847 O O . ARG B 1 98 ? 14.18 14.672 4.039 1 96.69 98 ARG B O 1
ATOM 1854 N N . VAL B 1 99 ? 12.227 14.195 5.02 1 96.38 99 VAL B N 1
ATOM 1855 C CA . VAL B 1 99 ? 11.508 15.328 4.445 1 96.38 99 VAL B CA 1
ATOM 1856 C C . VAL B 1 99 ? 10.898 16.172 5.559 1 96.38 99 VAL B C 1
ATOM 1858 O O . VAL B 1 99 ? 10.164 15.664 6.41 1 96.38 99 VAL B O 1
ATOM 1861 N N . GLU B 1 100 ? 11.211 17.438 5.578 1 97 100 GLU B N 1
ATOM 1862 C CA . GLU B 1 100 ? 10.609 18.359 6.539 1 97 100 GLU B CA 1
ATOM 1863 C C . GLU B 1 100 ? 9.273 18.891 6.039 1 97 100 GLU B C 1
ATOM 1865 O O . GLU B 1 100 ? 9.18 19.375 4.91 1 97 100 GLU B O 1
ATOM 1870 N N . ILE B 1 101 ? 8.336 18.719 6.855 1 96.44 101 ILE B N 1
ATOM 1871 C CA . ILE B 1 101 ? 7.02 19.25 6.523 1 96.44 101 ILE B CA 1
ATOM 1872 C C . ILE B 1 101 ? 6.691 20.438 7.441 1 96.44 101 ILE B C 1
ATOM 1874 O O . ILE B 1 101 ? 6.73 20.297 8.664 1 96.44 101 ILE B O 1
ATOM 1878 N N . LYS B 1 102 ? 6.383 21.484 6.852 1 95.5 102 LYS B N 1
ATOM 1879 C CA . LYS B 1 102 ? 6.059 22.703 7.586 1 95.5 102 LYS B CA 1
ATOM 1880 C C . LYS B 1 102 ? 4.566 23.016 7.512 1 95.5 102 LYS B C 1
ATOM 1882 O O . LYS B 1 102 ? 3.859 22.484 6.656 1 95.5 102 LYS B O 1
ATOM 1887 N N . GLY B 1 103 ? 4.027 23.812 8.414 1 93.69 103 GLY B N 1
ATOM 1888 C CA . GLY B 1 103 ? 2.66 24.297 8.312 1 93.69 103 GLY B CA 1
ATOM 1889 C C . GLY B 1 103 ? 1.675 23.484 9.133 1 93.69 103 GLY B C 1
ATOM 1890 O O . GLY B 1 103 ? 0.471 23.766 9.109 1 93.69 103 GLY B O 1
ATOM 1891 N N . LEU B 1 104 ? 2.215 22.484 9.773 1 95.19 104 LEU B N 1
ATOM 1892 C CA . LEU B 1 104 ? 1.356 21.766 10.703 1 95.19 104 LEU B CA 1
ATOM 1893 C C . LEU B 1 104 ? 2.17 21.188 11.859 1 95.19 104 LEU B C 1
ATOM 1895 O O . LEU B 1 104 ? 3.398 21.109 11.781 1 95.19 104 LEU B O 1
ATOM 1899 N N . ASP B 1 105 ? 1.436 20.891 12.914 1 97.12 105 ASP B N 1
ATOM 1900 C CA . ASP B 1 105 ? 2.135 20.359 14.078 1 97.12 105 ASP B CA 1
ATOM 1901 C C . ASP B 1 105 ? 2.186 18.828 14.031 1 97.12 105 ASP B C 1
ATOM 1903 O O . ASP B 1 105 ? 1.532 18.203 13.188 1 97.12 105 ASP B O 1
ATOM 1907 N N . SER B 1 106 ? 2.936 18.297 14.945 1 98.19 106 SER B N 1
ATOM 1908 C CA . SER B 1 106 ? 3.176 16.859 14.969 1 98.19 106 SER B CA 1
ATOM 1909 C C . SER B 1 106 ? 1.904 16.094 15.32 1 98.19 106 SER B C 1
ATOM 1911 O O . SER B 1 106 ? 1.686 14.977 14.82 1 98.19 106 SER B O 1
ATOM 1913 N N . ALA B 1 107 ? 1.075 16.641 16.156 1 97.56 107 ALA B N 1
ATOM 1914 C CA . ALA B 1 107 ? -0.174 15.969 16.531 1 97.56 107 ALA B CA 1
ATOM 1915 C C . ALA B 1 107 ? -1.1 15.836 15.328 1 97.56 107 ALA B C 1
ATOM 1917 O O . ALA B 1 107 ? -1.713 14.789 15.117 1 97.56 107 ALA B O 1
ATOM 1918 N N . THR B 1 108 ? -1.16 16.844 14.578 1 97.5 108 THR B N 1
ATOM 1919 C CA . THR B 1 108 ? -1.971 16.844 13.367 1 97.5 108 THR B CA 1
ATOM 1920 C C . THR B 1 108 ? -1.445 15.812 12.375 1 97.5 108 THR B C 1
ATOM 1922 O O . THR B 1 108 ? -2.217 15.023 11.82 1 97.5 108 THR B O 1
ATOM 1925 N N . MET B 1 109 ? -0.115 15.766 12.172 1 98.06 109 MET B N 1
ATOM 1926 C CA . MET B 1 109 ? 0.482 14.789 11.273 1 98.06 109 MET B CA 1
ATOM 1927 C C . MET B 1 109 ? 0.195 13.367 11.742 1 98.06 109 MET B C 1
ATOM 1929 O O . MET B 1 109 ? -0.135 12.492 10.93 1 98.06 109 MET B O 1
ATOM 1933 N N . SER B 1 110 ? 0.28 13.195 13.016 1 98.12 110 SER B N 1
ATOM 1934 C CA . SER B 1 110 ? 0.01 11.883 13.586 1 98.12 110 SER B CA 1
ATOM 1935 C C . SER B 1 110 ? -1.398 11.406 13.242 1 98.12 110 SER B C 1
ATOM 1937 O O . SER B 1 110 ? -1.591 10.266 12.828 1 98.12 110 SER B O 1
ATOM 1939 N N . VAL B 1 111 ? -2.396 12.281 13.383 1 97.56 111 VAL B N 1
ATOM 1940 C CA . VAL B 1 111 ? -3.785 11.945 13.086 1 97.56 111 VAL B CA 1
ATOM 1941 C C . VAL B 1 111 ? -3.938 11.641 11.602 1 97.56 111 VAL B C 1
ATOM 1943 O O . VAL B 1 111 ? -4.613 10.68 11.227 1 97.56 111 VAL B O 1
ATOM 1946 N N . LEU B 1 112 ? -3.256 12.406 10.75 1 97.81 112 LEU B N 1
ATOM 1947 C CA . LEU B 1 112 ? -3.354 12.219 9.305 1 97.81 112 LEU B CA 1
ATOM 1948 C C . LEU B 1 112 ? -2.732 10.891 8.891 1 97.81 112 LEU B C 1
ATOM 1950 O O . LEU B 1 112 ? -3.295 10.172 8.062 1 97.81 112 LEU B O 1
ATOM 1954 N N . LEU B 1 113 ? -1.588 10.57 9.438 1 98.38 113 LEU B N 1
ATOM 1955 C CA . LEU B 1 113 ? -0.924 9.312 9.125 1 98.38 113 LEU B CA 1
ATOM 1956 C C . LEU B 1 113 ? -1.733 8.125 9.641 1 98.38 113 LEU B C 1
ATOM 1958 O O . LEU B 1 113 ? -1.862 7.109 8.953 1 98.38 113 LEU B O 1
ATOM 1962 N N . ASP B 1 114 ? -2.279 8.273 10.859 1 98.06 114 ASP B N 1
ATOM 1963 C CA . ASP B 1 114 ? -3.152 7.219 11.375 1 98.06 114 ASP B CA 1
ATOM 1964 C C . ASP B 1 114 ? -4.344 6.992 10.453 1 98.06 114 ASP B C 1
ATOM 1966 O O . ASP B 1 114 ? -4.691 5.852 10.141 1 98.06 114 ASP B O 1
ATOM 1970 N N . TYR B 1 115 ? -4.91 8.047 10.039 1 98.06 115 TYR B N 1
ATOM 1971 C CA . TYR B 1 115 ? -6.016 7.965 9.094 1 98.06 115 TYR B CA 1
ATOM 1972 C C . TYR B 1 115 ? -5.598 7.238 7.82 1 98.06 115 TYR B C 1
ATOM 1974 O O . TYR B 1 115 ? -6.301 6.344 7.352 1 98.06 115 TYR B O 1
ATOM 1982 N N . THR B 1 116 ? -4.445 7.59 7.27 1 98.5 116 THR B N 1
ATOM 1983 C CA . THR B 1 116 ? -3.945 7.016 6.027 1 98.5 116 THR B CA 1
ATOM 1984 C C . THR B 1 116 ? -3.76 5.508 6.164 1 98.5 116 THR B C 1
ATOM 1986 O O . THR B 1 116 ? -4.168 4.742 5.289 1 98.5 116 THR B O 1
ATOM 1989 N N . TYR B 1 117 ? -3.258 5.074 7.301 1 98.75 117 TYR B N 1
ATOM 1990 C CA . TYR B 1 117 ? -2.871 3.676 7.457 1 98.75 117 TYR B CA 1
ATOM 1991 C C . TYR B 1 117 ? -4.016 2.859 8.047 1 98.75 117 TYR B C 1
ATOM 1993 O O . TYR B 1 117 ? -3.996 1.627 7.996 1 98.75 117 TYR B O 1
ATOM 2001 N N . THR B 1 118 ? -5.113 3.504 8.602 1 98.38 118 THR B N 1
ATOM 2002 C CA . THR B 1 118 ? -6.117 2.729 9.32 1 98.38 118 THR B CA 1
ATOM 2003 C C . THR B 1 118 ? -7.523 3.111 8.867 1 98.38 118 THR B C 1
ATOM 2005 O O . THR B 1 118 ? -8.492 2.412 9.172 1 98.38 118 THR B O 1
ATOM 2008 N N . SER B 1 119 ? -7.668 4.195 8.164 1 98.06 119 SER B N 1
ATOM 2009 C CA . SER B 1 119 ? -8.961 4.734 7.75 1 98.06 119 SER B CA 1
ATOM 2010 C C . SER B 1 119 ? -9.727 5.305 8.938 1 98.06 119 SER B C 1
ATOM 2012 O O . SER B 1 119 ? -10.93 5.543 8.852 1 98.06 119 SER B O 1
ATOM 2014 N N . ARG B 1 120 ? -9.039 5.43 10.086 1 97.12 120 ARG B N 1
ATOM 2015 C CA . ARG B 1 120 ? -9.656 5.984 11.289 1 97.12 120 ARG B CA 1
ATOM 2016 C C . ARG B 1 120 ? -8.961 7.277 11.711 1 97.12 120 ARG B C 1
ATOM 2018 O O . ARG B 1 120 ? -7.738 7.391 11.609 1 97.12 120 ARG B O 1
ATOM 2025 N N . ALA B 1 121 ? -9.789 8.219 12.109 1 95.06 121 ALA B N 1
ATOM 2026 C CA . ALA B 1 121 ? -9.266 9.477 12.625 1 95.06 121 ALA B CA 1
ATOM 2027 C C . ALA B 1 121 ? -9.953 9.859 13.938 1 95.06 121 ALA B C 1
ATOM 2029 O O . ALA B 1 121 ? -11.172 9.719 14.062 1 95.06 121 ALA B O 1
ATOM 2030 N N . HIS B 1 122 ? -9.156 10.219 14.891 1 93.44 122 HIS B N 1
ATOM 2031 C CA . HIS B 1 122 ? -9.672 10.758 16.141 1 93.44 122 HIS B CA 1
ATOM 2032 C C . HIS B 1 122 ? -9.828 12.273 16.062 1 93.44 122 HIS B C 1
ATOM 2034 O O . HIS B 1 122 ? -8.836 13 16.078 1 93.44 122 HIS B O 1
ATOM 2040 N N . LEU B 1 123 ? -11.055 12.688 15.961 1 93.88 123 LEU B N 1
ATOM 2041 C CA . LEU B 1 123 ? -11.336 14.109 15.859 1 93.88 123 LEU B CA 1
ATOM 2042 C C . LEU B 1 123 ? -12.008 14.625 17.141 1 93.88 123 LEU B C 1
ATOM 2044 O O . LEU B 1 123 ? -12.828 13.922 17.734 1 93.88 123 LEU B O 1
ATOM 2048 N N . THR B 1 124 ? -11.547 15.672 17.609 1 93 124 THR B N 1
ATOM 2049 C CA . THR B 1 124 ? -12.164 16.406 18.719 1 93 124 THR B CA 1
ATOM 2050 C C . THR B 1 124 ? -12.484 17.844 18.281 1 93 124 THR B C 1
ATOM 2052 O O . THR B 1 124 ? -12.047 18.281 17.219 1 93 124 THR B O 1
ATOM 2055 N N . HIS B 1 125 ? -13.242 18.422 19.047 1 91 125 HIS B N 1
ATOM 2056 C CA . HIS B 1 125 ? -13.555 19.828 18.75 1 91 125 HIS B CA 1
ATOM 2057 C C . HIS B 1 125 ? -12.289 20.672 18.719 1 91 125 HIS B C 1
ATOM 2059 O O . HIS B 1 125 ? -12.188 21.594 17.906 1 91 125 HIS B O 1
ATOM 2065 N N . ALA B 1 126 ? -11.398 20.281 19.453 1 92.88 126 ALA B N 1
ATOM 2066 C CA . ALA B 1 126 ? -10.18 21.078 19.609 1 92.88 126 ALA B CA 1
ATOM 2067 C C . ALA B 1 126 ? -9.25 20.891 18.422 1 92.88 126 ALA B C 1
ATOM 2069 O O . ALA B 1 126 ? -8.438 21.766 18.125 1 92.88 126 ALA B O 1
ATOM 2070 N N . ASN B 1 127 ? -9.391 19.797 17.641 1 94.56 127 ASN B N 1
ATOM 2071 C CA . ASN B 1 127 ? -8.367 19.531 16.625 1 94.56 127 ASN B CA 1
ATOM 2072 C C . ASN B 1 127 ? -8.977 19.438 15.234 1 94.56 127 ASN B C 1
ATOM 2074 O O . ASN B 1 127 ? -8.258 19.469 14.234 1 94.56 127 ASN B O 1
ATOM 2078 N N . VAL B 1 128 ? -10.266 19.406 15.141 1 94.38 128 VAL B N 1
ATOM 2079 C CA . VAL B 1 128 ? -10.953 19.094 13.891 1 94.38 128 VAL B CA 1
ATOM 2080 C C . VAL B 1 128 ? -10.586 20.125 12.82 1 94.38 128 VAL B C 1
ATOM 2082 O O . VAL B 1 128 ? -10.32 19.766 11.672 1 94.38 128 VAL B O 1
ATOM 2085 N N . GLN B 1 129 ? -10.531 21.359 13.188 1 94.44 129 GLN B N 1
ATOM 2086 C CA . GLN B 1 129 ? -10.242 22.391 12.203 1 94.44 129 GLN B CA 1
ATOM 2087 C C . GLN B 1 129 ? -8.82 22.266 11.672 1 94.44 129 GLN B C 1
ATOM 2089 O O . GLN B 1 129 ? -8.602 22.359 10.461 1 94.44 129 GLN B O 1
ATOM 2094 N N . ARG B 1 130 ? -7.922 22.047 12.484 1 95.44 130 ARG B N 1
ATOM 2095 C CA . ARG B 1 130 ? -6.527 21.891 12.086 1 95.44 130 ARG B CA 1
ATOM 2096 C C . ARG B 1 130 ? -6.344 20.672 11.203 1 95.44 130 ARG B C 1
ATOM 2098 O O . ARG B 1 130 ? -5.625 20.719 10.203 1 95.44 130 ARG B O 1
ATOM 2105 N N . ILE B 1 131 ? -6.973 19.609 11.523 1 96 131 ILE B N 1
ATOM 2106 C CA . ILE B 1 131 ? -6.863 18.375 10.781 1 96 131 ILE B CA 1
ATOM 2107 C C . ILE B 1 131 ? -7.457 18.547 9.383 1 96 131 ILE B C 1
ATOM 2109 O O . ILE B 1 131 ? -6.855 18.141 8.391 1 96 131 ILE B O 1
ATOM 2113 N N . LEU B 1 132 ? -8.586 19.172 9.312 1 94.62 132 LEU B N 1
ATOM 2114 C CA . LEU B 1 132 ? -9.25 19.359 8.031 1 94.62 132 LEU B CA 1
ATOM 2115 C C . LEU B 1 132 ? -8.43 20.281 7.129 1 94.62 132 LEU B C 1
ATOM 2117 O O . LEU B 1 132 ? -8.344 20.062 5.918 1 94.62 132 LEU B O 1
ATOM 2121 N N . GLU B 1 133 ? -7.871 21.297 7.695 1 95.88 133 GLU B N 1
ATOM 2122 C CA . GLU B 1 133 ? -7.008 22.188 6.945 1 95.88 133 GLU B CA 1
ATOM 2123 C C . GLU B 1 133 ? -5.777 21.469 6.41 1 95.88 133 GLU B C 1
ATOM 2125 O O . GLU B 1 133 ? -5.422 21.609 5.238 1 95.88 133 GLU B O 1
ATOM 2130 N N . ALA B 1 134 ? -5.184 20.688 7.246 1 96 134 ALA B N 1
ATOM 2131 C CA . ALA B 1 134 ? -4.008 19.922 6.844 1 96 134 ALA B CA 1
ATOM 2132 C C . ALA B 1 134 ? -4.363 18.891 5.777 1 96 134 ALA B C 1
ATOM 2134 O O . ALA B 1 134 ? -3.629 18.719 4.805 1 96 134 ALA B O 1
ATOM 2135 N N . ALA B 1 135 ? -5.453 18.219 5.98 1 95.56 135 ALA B N 1
ATOM 2136 C CA . ALA B 1 135 ? -5.91 17.234 5.004 1 95.56 135 ALA B CA 1
ATOM 2137 C C . ALA B 1 135 ? -6.082 17.875 3.627 1 95.56 135 ALA B C 1
ATOM 2139 O O . ALA B 1 135 ? -5.758 17.25 2.607 1 95.56 135 ALA B O 1
ATOM 2140 N N . SER B 1 136 ? -6.641 19.078 3.639 1 94.31 136 SER B N 1
ATOM 2141 C CA . SER B 1 136 ? -6.82 19.812 2.391 1 94.31 136 SER B CA 1
ATOM 2142 C C . SER B 1 136 ? -5.48 20.125 1.729 1 94.31 136 SER B C 1
ATOM 2144 O O . SER B 1 136 ? -5.363 20.062 0.502 1 94.31 136 SER B O 1
ATOM 2146 N N . GLN B 1 137 ? -4.496 20.375 2.5 1 91.69 137 GLN B N 1
ATOM 2147 C CA . GLN B 1 137 ? -3.16 20.656 1.994 1 91.69 137 GLN B CA 1
ATOM 2148 C C . GLN B 1 137 ? -2.551 19.422 1.319 1 91.69 137 GLN B C 1
ATOM 2150 O O . GLN B 1 137 ? -1.843 19.547 0.318 1 91.69 137 GLN B O 1
ATOM 2155 N N . PHE B 1 138 ? -2.826 18.266 1.816 1 92.12 138 PHE B N 1
ATOM 2156 C CA . PHE B 1 138 ? -2.172 17.047 1.346 1 92.12 138 PHE B CA 1
ATOM 2157 C C . PHE B 1 138 ? -2.994 16.391 0.251 1 92.12 138 PHE B C 1
ATOM 2159 O O . PHE B 1 138 ? -2.613 15.328 -0.264 1 92.12 138 PHE B O 1
ATOM 2166 N N . GLN B 1 139 ? -4.113 16.969 -0.107 1 85.56 139 GLN B N 1
ATOM 2167 C CA . GLN B 1 139 ? -4.938 16.406 -1.179 1 85.56 139 GLN B CA 1
ATOM 2168 C C . GLN B 1 139 ? -4.402 16.828 -2.549 1 85.56 139 GLN B C 1
ATOM 2170 O O . GLN B 1 139 ? -3.775 17.875 -2.688 1 85.56 139 GLN B O 1
#

Organism: NCBI:txid433684

Foldseek 3Di:
DDDDDDDDPPVPPPCCVVCVVPPPPVCCVPVDDDDDDPCVVQVVLQVQLVCQVVVHPFQAWEAFANDTGGHHLVLLLVQFVQSVCLLVVPDPSNRDRYDYDDDAHPVLVVQVVCCSSNVDGDDDPVCNVVNVVVRVVRD/DDDDDDPDDCPPPPCPVVCVVVPPPVCCVPVDDDDDDPCVVQVVLQVQLVCQVVVHPFQAWEAFANDTGGHHLVLLLVQFVQSVCLQVVPDPSNRDRYDYDDDAHPVLVVQVVCCSSNVDGDDDPVCNVVNVVVRVVRD

Sequence (278 aa):
MTTTLEQTTDCPLPVHGGDASPEQEHLTDTSELHWEDGGLPSALQKGMETLRERRELTDVVLSVDGHDFPCHRVVLAAASQYFRAMFCNGLKESHEERVEIKGLDSATMSVLLDYTYTSRAHLTHANVQRILEAASQFQMTTTLEQTTDCPLPVHGGDASPEQEHLTDTSELHWEDGGLPSALQKGMETLRERRELTDVVLSVDGHDFPCHRVVLAAASQYFRAMFCNGLKESHEERVEIKGLDSATMSVLLDYTYTSRAHLTHANVQRILEAASQFQ

pLDDT: mean 81.24, std 26.81, range [20.47, 98.88]

Radius of gyration: 36.29 Å; Cα contacts (8 Å, |Δi|>4): 343; chains: 2; bounding box: 96×92×122 Å

Solvent-accessible surface area (backbone atoms only — not comparable to full-atom values): 16008 Å² total; per-residue (Å²): 137,75,82,86,82,72,88,79,78,73,70,77,70,79,73,78,63,74,73,71,64,72,71,67,71,72,67,74,61,71,58,63,45,79,45,71,47,88,59,45,34,54,50,34,35,50,26,44,34,52,28,46,76,67,62,47,81,49,63,28,27,41,34,20,77,91,39,78,42,72,35,42,59,63,63,45,29,24,69,15,55,42,46,27,53,49,56,63,63,81,47,73,75,34,68,46,52,64,44,80,48,79,96,54,49,45,69,48,50,49,40,52,51,42,22,73,39,67,30,37,36,82,32,32,78,89,44,40,65,61,41,53,54,50,53,60,64,39,80,137,74,93,74,86,72,91,79,79,76,69,78,71,80,64,82,64,75,74,70,64,70,75,67,69,73,64,74,60,70,57,62,43,80,45,70,46,87,59,46,34,54,49,33,34,50,27,44,32,51,28,48,76,68,62,47,81,48,66,30,27,41,34,20,77,93,39,77,42,71,34,41,58,63,61,44,29,25,68,15,57,44,44,28,53,48,54,61,64,83,48,72,78,35,68,47,52,65,44,79,46,77,95,53,50,44,68,50,49,51,41,53,51,42,23,72,39,66,29,37,36,83,33,31,79,89,44,39,64,62,41,53,53,51,51,60,65,38,78

Secondary structure (DSSP, 8-state):
--------------------------------EEEE-TTHHHHHHHHHHHHHHTT-S--EEEEETTEEEEE-HHHHHHH-HHHHHHHHS--GGGG-SEEE--SS-HHHHHHHHHHHHHSEEEE-TTTHHHHHHHHHHT-/--------------------------------EEEE-TTHHHHHHHHHHHHHHTT-S--EEEEETTEEEEE-HHHHHHH-HHHHHHHHS--GGGG-SEEE--SS-HHHHHHHHHHHHHSEEEE-TTTHHHHHHHHHHT-